Protein 5WOL (pdb70)

Secondary structure (DSSP, 8-state):
-EEEEEETTTSHHHHHHHHHHTT-TTEEEEEEE-TTS-HHHHHHHHT-SEEEE---TTTHHHHHHHHHHTT-EEEE--S---HHHHHHHHHHHHHHT--EEE-S---HHHHHHHHHHHHHTTT--EEEEEEEE-TT--SSS-HHHHHHHHHHHHHHH---S-EEETTEEEEEEE-TT--EEEEEEEEETTEEEEEEEEE-SGGGGHHHHHHHHHHGGG-SSEEESGGGG-

B-factor: mean 24.63, std 13.91, range [2.95, 82.74]

Radius of gyration: 18.79 Å; Cα contacts (8 Å, |Δi|>4): 470; chains: 1; bounding box: 46×34×61 Å

Structure (mmCIF, N/CA/C/O backbone):
data_5WOL
#
_entry.id   5WOL
#
_cell.length_a   73.605
_cell.length_b   78.795
_cell.length_c   84.074
_cell.angle_alpha   90.00
_cell.angle_beta   90.00
_cell.angle_gamma   90.00
#
_symmetry.space_group_name_H-M   'I 2 2 2'
#
loop_
_entity.id
_entity.type
_entity.pdbx_description
1 polymer '4-hydroxy-tetrahydrodipicolinate reductase'
2 non-polymer 'NADP NICOTINAMIDE-ADENINE-DINUCLEOTIDE PHOSPHATE'
3 non-polymer 'SULFATE ION'
4 non-polymer 'PYRIDINE-2-CARBOXYLIC ACID'
5 non-polymer 3,6,9,12,15,18,21,24,27,30,33,36,39-TRIDECAOXAHENTETRACONTANE-1,41-DIOL
6 water water
#
loop_
_atom_site.group_PDB
_atom_site.id
_atom_site.type_symbol
_atom_site.label_atom_id
_atom_site.label_alt_id
_atom_site.label_comp_id
_atom_site.label_asym_id
_atom_site.label_entity_id
_atom_site.label_seq_id
_atom_site.pdbx_PDB_ins_code
_atom_site.Cartn_x
_atom_site.Cartn_y
_atom_site.Cartn_z
_atom_site.occupancy
_atom_site.B_iso_or_equiv
_atom_site.auth_seq_id
_atom_site.auth_comp_id
_atom_site.auth_asym_id
_atom_site.auth_atom_id
_atom_site.pdbx_PDB_model_num
ATOM 1 N N . ALA A 1 2 ? 27.372 7.590 10.612 1.00 48.39 2 ALA A N 1
ATOM 2 C CA . ALA A 1 2 ? 26.372 6.934 9.773 1.00 46.14 2 ALA A CA 1
ATOM 3 C C . ALA A 1 2 ? 26.536 5.407 9.791 1.00 40.10 2 ALA A C 1
ATOM 4 O O . ALA A 1 2 ? 27.484 4.878 9.218 1.00 40.09 2 ALA A O 1
ATOM 6 N N . ILE A 1 3 ? 25.610 4.702 10.446 1.00 34.97 3 ILE A N 1
ATOM 7 C CA . ILE A 1 3 ? 25.696 3.247 10.615 1.00 33.25 3 ILE A CA 1
ATOM 8 C C . ILE A 1 3 ? 24.663 2.584 9.707 1.00 33.39 3 ILE A C 1
ATOM 9 O O . ILE A 1 3 ? 23.461 2.819 9.857 1.00 26.56 3 ILE A O 1
ATOM 14 N N . ASN A 1 4 ? 25.126 1.741 8.775 1.00 31.83 4 ASN A N 1
ATOM 15 C CA . ASN A 1 4 ? 24.236 1.044 7.845 1.00 26.35 4 ASN A CA 1
ATOM 16 C C . ASN A 1 4 ? 23.668 -0.200 8.516 1.00 29.33 4 ASN A C 1
ATOM 17 O O . ASN A 1 4 ? 24.429 -1.106 8.854 1.00 26.24 4 ASN A O 1
ATOM 22 N N . VAL A 1 5 ? 22.348 -0.270 8.651 1.00 25.14 5 VAL A N 1
ATOM 23 C CA . VAL A 1 5 ? 21.691 -1.314 9.435 1.00 24.28 5 VAL A CA 1
ATOM 24 C C . VAL A 1 5 ? 20.804 -2.151 8.527 1.00 24.18 5 VAL A C 1
ATOM 25 O O . VAL A 1 5 ? 20.103 -1.601 7.665 1.00 24.81 5 VAL A O 1
ATOM 29 N N . ILE A 1 6 ? 20.852 -3.484 8.696 1.00 23.49 6 ILE A N 1
ATOM 30 C CA . ILE A 1 6 ? 19.860 -4.386 8.121 1.00 23.34 6 ILE A CA 1
ATOM 31 C C . ILE A 1 6 ? 18.954 -4.868 9.243 1.00 22.79 6 ILE A C 1
ATOM 32 O O . ILE A 1 6 ? 19.443 -5.175 10.324 1.00 22.27 6 ILE A O 1
ATOM 37 N N . ILE A 1 7 ? 17.654 -4.962 8.986 1.00 22.98 7 ILE A N 1
ATOM 38 C CA . ILE A 1 7 ? 16.731 -5.631 9.902 1.00 22.52 7 ILE A CA 1
ATOM 39 C C . ILE A 1 7 ? 16.441 -6.998 9.306 1.00 22.29 7 ILE A C 1
ATOM 40 O O . ILE A 1 7 ? 15.817 -7.099 8.249 1.00 22.76 7 ILE A O 1
ATOM 45 N N . ASN A 1 8 ? 16.885 -8.048 9.982 1.00 21.64 8 ASN A N 1
ATOM 46 C CA . ASN A 1 8 ? 16.586 -9.411 9.579 1.00 21.42 8 ASN A CA 1
ATOM 47 C C . ASN A 1 8 ? 15.360 -9.879 10.344 1.00 25.92 8 ASN A C 1
ATOM 48 O O . ASN A 1 8 ? 15.336 -9.809 11.580 1.00 21.25 8 ASN A O 1
ATOM 53 N N . GLY A 1 9 ? 14.363 -10.380 9.614 1.00 23.03 9 GLY A N 1
ATOM 54 C CA . GLY A 1 9 ? 13.042 -10.606 10.183 1.00 22.48 9 GLY A CA 1
ATOM 55 C C . GLY A 1 9 ? 12.116 -9.424 10.003 1.00 23.26 9 GLY A C 1
ATOM 56 O O . GLY A 1 9 ? 11.212 -9.228 10.823 1.00 23.01 9 GLY A O 1
ATOM 57 N N . ILE A 1 10 ? 12.313 -8.641 8.936 1.00 23.40 10 ILE A N 1
ATOM 58 C CA . ILE A 1 10 ? 11.641 -7.357 8.725 1.00 26.77 10 ILE A CA 1
ATOM 59 C C . ILE A 1 10 ? 10.128 -7.458 8.745 1.00 24.09 10 ILE A C 1
ATOM 60 O O . ILE A 1 10 ? 9.449 -6.467 9.051 1.00 26.10 10 ILE A O 1
ATOM 65 N N . ASN A 1 11 ? 9.569 -8.630 8.435 1.00 26.95 11 ASN A N 1
ATOM 66 C CA . ASN A 1 11 ? 8.118 -8.750 8.391 1.00 33.61 11 ASN A CA 1
ATOM 67 C C . ASN A 1 11 ? 7.515 -9.181 9.717 1.00 33.46 11 ASN A C 1
ATOM 68 O O . ASN A 1 11 ? 6.284 -9.194 9.841 1.00 34.69 11 ASN A O 1
ATOM 73 N N . GLY A 1 12 ? 8.340 -9.552 10.703 1.00 30.70 12 GLY A N 1
ATOM 74 C CA . GLY A 1 12 ? 7.813 -9.996 11.974 1.00 29.54 12 GLY A CA 1
ATOM 75 C C . GLY A 1 12 ? 7.263 -8.841 12.798 1.00 28.14 12 GLY A C 1
ATOM 76 O O . GLY A 1 12 ? 7.411 -7.667 12.468 1.00 30.80 12 GLY A O 1
ATOM 77 N N . LYS A 1 13 ? 6.651 -9.202 13.926 1.00 29.66 13 LYS A N 1
ATOM 78 C CA . LYS A 1 13 ? 6.118 -8.195 14.836 1.00 29.94 13 LYS A CA 1
ATOM 79 C C . LYS A 1 13 ? 7.212 -7.233 15.286 1.00 29.12 13 LYS A C 1
ATOM 80 O O . LYS A 1 13 ? 7.048 -6.013 15.176 1.00 28.44 13 LYS A O 1
ATOM 86 N N . MET A 1 14 ? 8.365 -7.761 15.752 1.00 26.72 14 MET A N 1
ATOM 87 C CA . MET A 1 14 ? 9.440 -6.851 16.157 1.00 23.75 14 MET A CA 1
ATOM 88 C C . MET A 1 14 ? 10.106 -6.164 14.972 1.00 22.43 14 MET A C 1
ATOM 89 O O . MET A 1 14 ? 10.417 -4.970 15.054 1.00 24.26 14 MET A O 1
ATOM 94 N N . GLY A 1 15 ? 10.376 -6.884 13.881 1.00 22.43 15 GLY A N 1
ATOM 95 C CA . GLY A 1 15 ? 11.009 -6.247 12.733 1.00 22.73 15 GLY A CA 1
ATOM 96 C C . GLY A 1 15 ? 10.210 -5.068 12.216 1.00 23.52 15 GLY A C 1
ATOM 97 O O . GLY A 1 15 ? 10.776 -4.049 11.825 1.00 26.00 15 GLY A O 1
ATOM 98 N N . ARG A 1 16 ? 8.882 -5.178 12.244 1.00 23.95 16 ARG A N 1
ATOM 99 C CA . ARG A 1 16 ? 8.046 -4.072 11.778 1.00 25.44 16 ARG A CA 1
ATOM 100 C C . ARG A 1 16 ? 8.186 -2.858 12.686 1.00 24.84 16 ARG A C 1
ATOM 101 O O . ARG A 1 16 ? 8.252 -1.719 12.206 1.00 25.50 16 ARG A O 1
ATOM 109 N N . VAL A 1 17 ? 8.240 -3.079 14.004 1.00 24.31 17 VAL A N 1
ATOM 110 C CA . VAL A 1 17 ? 8.366 -1.953 14.924 1.00 24.39 17 VAL A CA 1
ATOM 111 C C . VAL A 1 17 ? 9.735 -1.302 14.794 1.00 24.22 17 VAL A C 1
ATOM 112 O O . VAL A 1 17 ? 9.861 -0.072 14.879 1.00 24.65 17 VAL A O 1
ATOM 116 N N . VAL A 1 18 ? 10.792 -2.112 14.595 1.00 23.65 18 VAL A N 1
ATOM 117 C CA . VAL A 1 18 ? 12.111 -1.524 14.421 1.00 23.59 18 VAL A CA 1
ATOM 118 C C . VAL A 1 18 ? 12.112 -0.672 13.168 1.00 24.32 18 VAL A C 1
ATOM 119 O O . VAL A 1 18 ? 12.667 0.421 13.150 1.00 24.68 18 VAL A O 1
ATOM 123 N N . LYS A 1 19 ? 11.494 -1.170 12.098 1.00 25.62 19 LYS A N 1
ATOM 124 C CA . LYS A 1 19 ? 11.434 -0.400 10.852 1.00 31.10 19 LYS A CA 1
ATOM 125 C C . LYS A 1 19 ? 1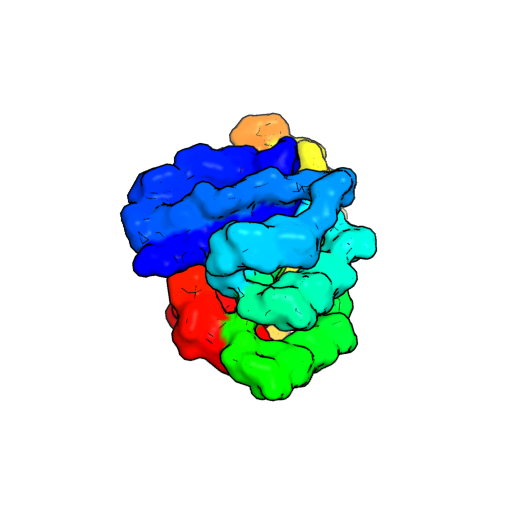0.783 0.956 11.079 1.00 29.03 19 LYS A C 1
ATOM 126 O O . LYS A 1 19 ? 11.300 1.984 10.630 1.00 33.11 19 LYS A O 1
ATOM 132 N N . GLU A 1 20 ? 9.688 0.979 11.833 1.00 30.81 20 GLU A N 1
ATOM 133 C CA . GLU A 1 20 ? 8.993 2.241 12.103 1.00 32.01 20 GLU A CA 1
ATOM 134 C C . GLU A 1 20 ? 9.879 3.232 12.850 1.00 34.30 20 GLU A C 1
ATOM 135 O O . GLU A 1 20 ? 9.950 4.413 12.492 1.00 38.31 20 GLU A O 1
ATOM 141 N N . ASN A 1 21 ? 10.560 2.773 13.889 1.00 28.55 21 ASN A N 1
ATOM 142 C CA . ASN A 1 21 ? 11.304 3.659 14.776 1.00 28.94 21 ASN A CA 1
ATOM 143 C C . ASN A 1 21 ? 12.675 4.062 14.248 1.00 30.69 21 ASN A C 1
ATOM 144 O O . ASN A 1 21 ? 13.221 5.076 14.694 1.00 32.79 21 ASN A O 1
ATOM 149 N N . ILE A 1 22 ? 13.284 3.289 13.355 1.00 25.91 22 ILE A N 1
ATOM 150 C CA . ILE A 1 22 ? 14.674 3.585 13.051 1.00 25.96 22 ILE A CA 1
ATOM 151 C C . ILE A 1 22 ? 14.787 4.876 12.246 1.00 32.63 22 ILE A C 1
ATOM 152 O O . ILE A 1 22 ? 15.802 5.580 12.321 1.00 29.15 22 ILE A O 1
ATOM 157 N N . THR A 1 23 ? 13.740 5.221 11.497 1.00 34.95 23 THR A N 1
ATOM 158 C CA . THR A 1 23 ? 13.785 6.397 10.635 1.00 40.11 23 THR A CA 1
ATOM 159 C C . THR A 1 23 ? 14.199 7.656 11.402 1.00 43.02 23 THR A C 1
ATOM 160 O O . THR A 1 23 ? 14.946 8.491 10.877 1.00 44.65 23 THR A O 1
ATOM 164 N N . ALA A 1 24 ? 13.756 7.787 12.656 1.00 43.82 24 ALA A N 1
ATOM 165 C CA . ALA A 1 24 ? 14.035 8.940 13.511 1.00 40.67 24 ALA A CA 1
ATOM 166 C C . ALA A 1 24 ? 15.417 8.899 14.151 1.00 38.80 24 ALA A C 1
ATOM 167 O O . ALA A 1 24 ? 15.783 9.837 14.867 1.00 39.17 24 ALA A O 1
ATOM 169 N N . GLN A 1 25 ? 16.182 7.839 13.938 1.00 32.56 25 GLN A N 1
ATOM 170 C CA . GLN A 1 25 ? 17.550 7.758 14.440 1.00 38.98 25 GLN A CA 1
ATOM 171 C C . GLN A 1 25 ? 18.464 8.297 13.349 1.00 45.55 25 GLN A C 1
ATOM 172 O O . GLN A 1 25 ? 18.745 7.605 12.365 1.00 47.57 25 GLN A O 1
ATOM 178 N N . SER A 1 26 ? 18.940 9.538 13.523 1.00 41.07 26 SER A N 1
ATOM 179 C CA . SER A 1 26 ? 19.711 10.184 12.459 1.00 43.03 26 SER A CA 1
ATOM 180 C C . SER A 1 26 ? 21.078 9.535 12.231 1.00 40.67 26 SER A C 1
ATOM 181 O O . SER A 1 26 ? 21.607 9.592 11.114 1.00 44.71 26 SER A O 1
ATOM 184 N N . ASP A 1 27 ? 21.685 8.950 13.260 1.00 40.91 27 ASP A N 1
ATOM 185 C CA . ASP A 1 27 ? 22.984 8.311 13.073 1.00 43.63 27 ASP A CA 1
ATOM 186 C C . ASP A 1 27 ? 22.879 6.880 12.576 1.00 41.25 27 ASP A C 1
ATOM 187 O O . ASP A 1 27 ? 23.896 6.183 12.581 1.00 43.14 27 ASP A O 1
ATOM 192 N N . LEU A 1 28 ? 21.698 6.428 12.150 1.00 36.59 28 LEU A N 1
ATOM 193 C CA . LEU A 1 28 ? 21.506 5.073 11.633 1.00 35.07 28 LEU A CA 1
ATOM 194 C C . LEU A 1 28 ? 20.778 5.141 10.301 1.00 38.07 28 LEU A C 1
ATOM 195 O O . LEU A 1 28 ? 19.914 6.003 10.108 1.00 44.90 28 LEU A O 1
ATOM 200 N N . GLU A 1 29 ? 21.111 4.238 9.378 1.00 27.91 29 GLU A N 1
ATOM 201 C CA . GLU A 1 29 ? 20.418 4.205 8.099 1.00 27.91 29 GLU A CA 1
ATOM 202 C C . GLU A 1 29 ? 19.949 2.792 7.814 1.00 30.54 29 GLU A C 1
ATOM 203 O O . GLU A 1 29 ? 20.767 1.873 7.739 1.00 31.25 29 GLU A O 1
ATOM 209 N N . LEU A 1 30 ? 18.644 2.621 7.632 1.00 29.51 30 LEU A N 1
ATOM 210 C CA . LEU A 1 30 ? 18.138 1.311 7.244 1.00 30.03 30 LEU A CA 1
ATOM 211 C C . LEU A 1 30 ? 18.474 1.060 5.776 1.00 31.17 30 LEU A C 1
ATOM 212 O O . LEU A 1 30 ? 17.889 1.676 4.878 1.00 31.56 30 LEU A O 1
ATOM 217 N N . VAL A 1 31 ? 19.415 0.159 5.508 1.00 28.99 31 VAL A N 1
ATOM 218 C CA . VAL A 1 31 ? 19.805 -0.077 4.121 1.00 27.27 31 VAL A CA 1
ATOM 219 C C . VAL A 1 31 ? 19.108 -1.289 3.504 1.00 27.58 31 VAL A C 1
ATOM 220 O O . VAL A 1 31 ? 19.137 -1.440 2.271 1.00 30.74 31 VAL A O 1
ATOM 224 N N . SER A 1 32 ? 18.493 -2.157 4.314 1.00 26.18 32 SER A N 1
ATOM 225 C CA . SER A 1 32 ? 17.668 -3.227 3.771 1.00 26.04 32 SER A CA 1
ATOM 226 C C . SER A 1 32 ? 16.929 -3.902 4.912 1.00 26.73 32 SER A C 1
ATOM 227 O O . SER A 1 32 ? 17.357 -3.839 6.065 1.00 24.69 32 SER A O 1
ATOM 230 N N . GLY A 1 33 ? 15.812 -4.543 4.574 1.00 25.37 33 GLY A N 1
ATOM 231 C CA . GLY A 1 33 ? 15.056 -5.362 5.498 1.00 26.85 33 GLY A CA 1
ATOM 232 C C . GLY A 1 33 ? 14.910 -6.742 4.887 1.00 28.72 33 GLY A C 1
ATOM 233 O O . GLY A 1 33 ? 14.442 -6.863 3.748 1.00 29.98 33 GLY A O 1
ATOM 234 N N . THR A 1 34 ? 15.328 -7.791 5.587 1.00 23.75 34 THR A N 1
ATOM 235 C CA . THR A 1 34 ? 15.391 -9.111 4.975 1.00 23.58 34 THR A CA 1
ATOM 236 C C . THR A 1 34 ? 14.465 -10.069 5.707 1.00 27.68 34 THR A C 1
ATOM 237 O O . THR A 1 34 ? 14.208 -9.930 6.912 1.00 26.38 34 THR A O 1
ATOM 241 N N . GLY A 1 35 ? 13.973 -11.045 4.963 1.00 25.45 35 GLY A N 1
ATOM 242 C CA . GLY A 1 35 ? 13.066 -12.022 5.509 1.00 23.23 35 GLY A CA 1
ATOM 243 C C . GLY A 1 35 ? 13.571 -13.421 5.257 1.00 26.37 35 GLY A C 1
ATOM 244 O O . GLY A 1 35 ? 14.708 -13.619 4.809 1.00 29.12 35 GLY A O 1
ATOM 245 N N . ARG A 1 36 ? 12.695 -14.396 5.498 1.00 28.63 36 ARG A N 1
ATOM 246 C CA . ARG A 1 36 ? 13.111 -15.795 5.533 1.00 34.01 36 ARG A CA 1
ATOM 247 C C . ARG A 1 36 ? 13.770 -16.237 4.231 1.00 37.84 36 ARG A C 1
ATOM 248 O O . ARG A 1 36 ? 14.794 -16.939 4.254 1.00 37.78 36 ARG A O 1
ATOM 256 N N . GLN A 1 37 ? 13.220 -15.828 3.084 1.00 37.47 37 GLN A N 1
ATOM 257 C CA . GLN A 1 37 ? 13.696 -16.331 1.799 1.00 39.84 37 GLN A CA 1
ATOM 258 C C . GLN A 1 37 ? 14.670 -15.387 1.105 1.00 36.41 37 GLN A C 1
ATOM 259 O O . GLN A 1 37 ? 14.999 -15.605 -0.069 1.00 36.30 37 GLN A O 1
ATOM 265 N N . ASP A 1 38 ? 15.145 -14.353 1.791 1.00 26.91 38 ASP A N 1
ATOM 266 C CA . ASP A 1 38 ? 16.199 -13.515 1.237 1.00 23.99 38 ASP A CA 1
ATOM 267 C C . ASP A 1 38 ? 17.554 -14.110 1.582 1.00 26.28 38 ASP A C 1
ATOM 268 O O . ASP A 1 38 ? 17.697 -14.866 2.550 1.00 22.65 38 ASP A O 1
ATOM 273 N N . ASP A 1 39 ? 18.543 -13.765 0.757 1.00 26.09 39 ASP A N 1
ATOM 274 C CA . ASP A 1 39 ? 19.927 -14.186 0.957 1.00 25.85 39 ASP A CA 1
ATOM 275 C C . ASP A 1 39 ? 20.626 -13.132 1.820 1.00 22.89 39 ASP A C 1
ATOM 276 O O . ASP A 1 39 ? 21.007 -12.061 1.345 1.00 23.40 39 ASP A O 1
ATOM 281 N N . LEU A 1 40 ? 20.796 -13.449 3.106 1.00 22.19 40 LEU A N 1
ATOM 282 C CA . LEU A 1 40 ? 21.293 -12.457 4.062 1.00 21.99 40 LEU A CA 1
ATOM 283 C C . LEU A 1 40 ? 22.744 -12.061 3.753 1.00 22.14 40 LEU A C 1
ATOM 284 O O . LEU A 1 40 ? 23.096 -10.870 3.741 1.00 22.51 40 LEU A O 1
ATOM 289 N N . ALA A 1 41 ? 23.607 -13.048 3.476 1.00 21.94 41 ALA A N 1
ATOM 290 C CA . ALA A 1 41 ? 24.988 -12.714 3.171 1.00 22.16 41 ALA A CA 1
ATOM 291 C C . ALA A 1 41 ? 25.066 -11.820 1.942 1.00 22.99 41 ALA A C 1
ATOM 292 O O . ALA A 1 41 ? 25.863 -10.883 1.910 1.00 23.36 41 ALA A O 1
ATOM 294 N N . LYS A 1 42 ? 24.268 -12.111 0.931 1.00 23.37 42 LYS A N 1
ATOM 295 C CA . LYS A 1 42 ? 24.315 -11.313 -0.280 1.00 24.27 42 LYS A CA 1
ATOM 296 C C . LYS A 1 42 ? 23.925 -9.884 0.027 1.00 24.64 42 LYS A C 1
ATOM 297 O O . LYS A 1 42 ? 24.563 -8.943 -0.431 1.00 25.27 42 LYS A O 1
ATOM 303 N N . THR A 1 43 ? 22.884 -9.730 0.832 1.00 24.31 43 THR A N 1
ATOM 304 C CA . THR A 1 43 ? 22.415 -8.391 1.149 1.00 24.69 43 THR A CA 1
ATOM 305 C C . THR A 1 43 ? 23.458 -7.615 1.951 1.00 24.57 43 THR A C 1
ATOM 306 O O . THR A 1 43 ? 23.639 -6.404 1.744 1.00 25.21 43 THR A O 1
ATOM 310 N N . ILE A 1 44 ? 24.127 -8.278 2.904 1.00 23.84 44 ILE A N 1
ATOM 311 C CA . ILE A 1 44 ? 25.178 -7.606 3.667 1.00 27.18 44 ILE A CA 1
ATOM 312 C C . ILE A 1 44 ? 26.239 -7.040 2.731 1.00 26.08 44 ILE A C 1
ATOM 313 O O . ILE A 1 44 ? 26.693 -5.895 2.889 1.00 25.07 44 ILE A O 1
A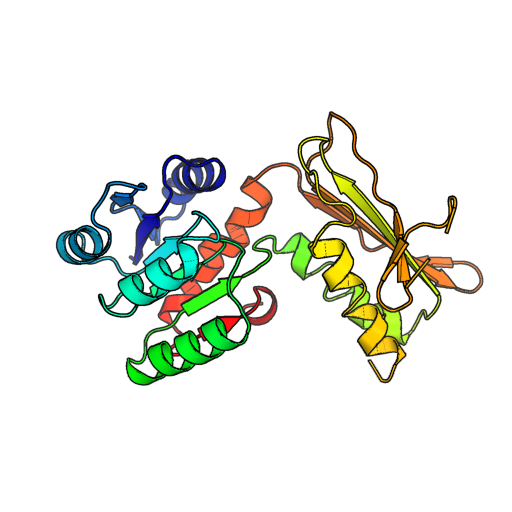TOM 318 N N . GLN A 1 45 ? 26.618 -7.823 1.713 1.00 24.81 45 GLN A N 1
ATOM 319 C CA . GLN A 1 45 ? 27.651 -7.389 0.779 1.00 27.00 45 GLN A CA 1
ATOM 320 C C . GLN A 1 45 ? 27.157 -6.267 -0.138 1.00 29.15 45 GLN A C 1
ATOM 321 O O . GLN A 1 45 ? 27.856 -5.270 -0.336 1.00 28.23 45 GLN A O 1
ATOM 327 N N . THR A 1 46 ? 25.963 -6.417 -0.718 1.00 26.62 46 THR A N 1
ATOM 328 C CA . THR A 1 46 ? 25.424 -5.386 -1.607 1.00 27.72 46 THR A CA 1
ATOM 329 C C . THR A 1 46 ? 25.305 -4.041 -0.895 1.00 31.38 46 THR A C 1
ATOM 330 O O . THR A 1 46 ? 25.605 -2.990 -1.480 1.00 30.62 46 THR A O 1
ATOM 334 N N . THR A 1 47 ? 24.869 -4.056 0.368 1.00 27.48 47 THR A N 1
ATOM 335 C CA . THR A 1 47 ? 24.519 -2.837 1.092 1.00 27.37 47 THR A CA 1
ATOM 336 C C . THR A 1 47 ? 25.648 -2.309 1.953 1.00 27.60 47 THR A C 1
ATOM 337 O O . THR A 1 47 ? 25.480 -1.247 2.569 1.00 29.97 47 THR A O 1
ATOM 341 N N . HIS A 1 48 ? 26.785 -3.007 2.011 1.00 27.00 48 HIS A N 1
ATOM 342 C CA . HIS A 1 48 ? 27.881 -2.641 2.908 1.00 33.03 48 HIS A CA 1
ATOM 343 C C . HIS A 1 48 ? 27.371 -2.445 4.335 1.00 33.30 48 HIS A C 1
ATOM 344 O O . HIS A 1 48 ? 27.685 -1.465 5.010 1.00 33.31 48 HIS A O 1
ATOM 351 N N . ALA A 1 49 ? 26.575 -3.409 4.793 1.00 30.56 49 ALA A N 1
ATOM 352 C CA . ALA A 1 49 ? 25.953 -3.304 6.110 1.00 30.11 49 ALA A CA 1
ATOM 353 C C . ALA A 1 49 ? 27.004 -3.278 7.209 1.00 24.62 49 ALA A C 1
ATOM 354 O O . ALA A 1 49 ? 27.971 -4.040 7.197 1.00 26.81 49 ALA A O 1
ATOM 356 N N . ASP A 1 50 ? 26.787 -2.420 8.182 1.00 24.68 50 ASP A N 1
ATOM 357 C CA . ASP A 1 50 ? 27.624 -2.417 9.361 1.00 24.46 50 ASP A CA 1
ATOM 358 C C . ASP A 1 50 ? 27.044 -3.289 10.470 1.00 23.58 50 ASP A C 1
ATOM 359 O O . ASP A 1 50 ? 27.787 -3.935 11.203 1.00 24.95 50 ASP A O 1
ATOM 364 N N . VAL A 1 51 ? 25.728 -3.274 10.624 1.00 23.32 51 VAL A N 1
ATOM 365 C CA . VAL A 1 51 ? 25.024 -3.938 11.724 1.00 22.62 51 VAL A CA 1
ATOM 366 C C . VAL A 1 51 ? 23.829 -4.682 11.152 1.00 22.30 51 VAL A C 1
ATOM 367 O O . VAL A 1 51 ? 23.159 -4.183 10.243 1.00 22.73 51 VAL A O 1
ATOM 371 N N . VAL A 1 52 ? 23.537 -5.870 11.701 1.00 21.65 52 VAL A N 1
ATOM 372 C CA . VAL A 1 52 ? 22.341 -6.617 11.342 1.00 21.39 52 VAL A CA 1
ATOM 373 C C . VAL A 1 52 ? 21.578 -6.889 12.629 1.00 20.96 52 VAL A C 1
ATOM 374 O O . VAL A 1 52 ? 22.076 -7.600 13.508 1.00 20.54 52 VAL A O 1
ATOM 378 N N . ILE A 1 53 ? 20.383 -6.317 12.743 1.00 21.14 53 ILE A N 1
ATOM 379 C CA . ILE A 1 53 ? 19.478 -6.642 13.844 1.00 20.81 53 ILE A CA 1
ATOM 380 C C . ILE A 1 53 ? 18.707 -7.908 13.498 1.00 23.26 53 ILE A C 1
ATOM 381 O O . ILE A 1 53 ? 18.126 -8.005 12.412 1.00 23.05 53 ILE A O 1
ATOM 386 N N . ASP A 1 54 ? 18.653 -8.870 14.425 1.00 20.06 54 ASP A N 1
ATOM 387 C CA . ASP A 1 54 ? 17.998 -10.139 14.141 1.00 19.85 54 ASP A CA 1
ATOM 388 C C . ASP A 1 54 ? 16.839 -10.356 15.089 1.00 19.77 54 ASP A C 1
ATOM 389 O O . ASP A 1 54 ? 17.050 -10.464 16.300 1.00 19.54 54 ASP A O 1
ATOM 394 N N . PHE A 1 55 ? 15.614 -10.404 14.547 1.00 20.06 55 PHE A N 1
ATOM 395 C CA . PHE A 1 55 ? 14.423 -10.818 15.298 1.00 20.08 55 PHE A CA 1
ATOM 396 C C . PHE A 1 55 ? 13.716 -11.890 14.463 1.00 21.47 55 PHE A C 1
ATOM 397 O O . PHE A 1 55 ? 12.747 -11.579 13.760 1.00 25.07 55 PHE A O 1
ATOM 405 N N . THR A 1 56 ? 14.179 -13.151 14.574 1.00 19.86 56 THR A N 1
ATOM 406 C CA . THR A 1 56 ? 13.779 -14.211 13.676 1.00 19.99 56 THR A CA 1
ATOM 407 C C . THR A 1 56 ? 13.227 -15.367 14.524 1.00 20.61 56 THR A C 1
ATOM 408 O O . THR A 1 56 ? 12.200 -15.201 15.175 1.00 22.08 56 THR A O 1
ATOM 412 N N . THR A 1 57 ? 13.861 -16.527 14.492 1.00 21.33 57 THR A N 1
ATOM 413 C CA . THR A 1 57 ? 13.321 -17.738 15.108 1.00 21.23 57 THR A CA 1
ATOM 414 C C . THR A 1 57 ? 14.440 -18.446 15.846 1.00 20.34 57 THR A C 1
ATOM 415 O O . THR A 1 57 ? 15.604 -18.342 15.443 1.00 18.95 57 THR A O 1
ATOM 419 N N . PRO A 1 58 ? 14.123 -19.195 16.911 1.00 23.71 58 PRO A N 1
ATOM 420 C CA . PRO A 1 58 ? 15.177 -19.957 17.599 1.00 26.88 58 PRO A CA 1
ATOM 421 C C . PRO A 1 58 ? 15.839 -20.983 16.711 1.00 25.56 58 PRO A C 1
ATOM 422 O O . PRO A 1 58 ? 17.022 -21.283 16.918 1.00 29.00 58 PRO A O 1
ATOM 426 N N . GLN A 1 59 ? 15.142 -21.496 15.693 1.00 25.77 59 GLN A N 1
ATOM 427 C CA . GLN A 1 59 ? 15.753 -22.472 14.790 1.00 25.87 59 GLN A CA 1
ATOM 428 C C . GLN A 1 59 ? 16.828 -21.851 13.904 1.00 21.91 59 GLN A C 1
ATOM 429 O O . GLN A 1 59 ? 17.715 -22.563 13.422 1.00 20.10 59 GLN A O 1
ATOM 435 N N . SER A 1 60 ? 16.737 -20.551 13.622 1.00 20.57 60 SER A N 1
ATOM 436 C CA . SER A 1 60 ? 17.650 -19.917 12.681 1.00 19.79 60 SER A CA 1
ATOM 437 C C . SER A 1 60 ? 18.697 -19.034 13.345 1.00 18.59 60 SER A C 1
ATOM 438 O O . SER A 1 60 ? 19.677 -18.666 12.676 1.00 18.57 60 SER A O 1
ATOM 441 N N . VAL A 1 61 ? 18.493 -18.640 14.610 1.00 18.48 61 VAL A N 1
ATOM 442 C CA . VAL A 1 61 ? 19.293 -17.536 15.155 1.00 18.38 61 VAL A CA 1
ATOM 443 C C . VAL A 1 61 ? 20.786 -17.855 15.126 1.00 18.23 61 VAL A C 1
ATOM 444 O O . VAL A 1 61 ? 21.597 -16.996 14.777 1.00 18.30 61 VAL A O 1
ATOM 448 N N . PHE A 1 62 ? 21.192 -19.063 15.526 1.00 18.10 62 PHE A N 1
ATOM 449 C CA . PHE A 1 62 ? 22.636 -19.320 15.551 1.00 18.03 62 PHE A CA 1
ATOM 450 C C . PHE A 1 62 ? 23.250 -19.227 14.162 1.00 18.13 62 PHE A C 1
ATOM 451 O O . PHE A 1 62 ? 24.298 -18.600 13.972 1.00 18.65 62 PHE A O 1
ATOM 459 N N . HIS A 1 63 ? 22.637 -19.872 13.172 1.00 18.20 63 HIS A N 1
ATOM 460 C CA . HIS A 1 63 ? 23.219 -19.804 11.837 1.00 21.32 63 HIS A CA 1
ATOM 461 C C . HIS A 1 63 ? 23.163 -18.387 11.292 1.00 18.58 63 HIS A C 1
ATOM 462 O O . HIS A 1 63 ? 24.083 -17.959 10.576 1.00 18.75 63 HIS A O 1
ATOM 469 N N . ASN A 1 64 ? 22.102 -17.646 11.621 1.00 18.64 64 ASN A N 1
ATOM 470 C CA . ASN A 1 64 ? 22.062 -16.252 11.205 1.00 18.90 64 ASN A CA 1
ATOM 471 C C . ASN A 1 64 ? 23.249 -15.488 11.779 1.00 20.53 64 ASN A C 1
ATOM 472 O O . ASN A 1 64 ? 23.901 -14.713 11.077 1.00 19.18 64 ASN A O 1
ATOM 477 N N . ALA A 1 65 ? 23.504 -15.656 13.082 1.00 18.66 65 ALA A N 1
ATOM 478 C CA . ALA A 1 65 ? 24.620 -14.958 13.725 1.00 21.79 65 ALA A CA 1
ATOM 479 C C . ALA A 1 65 ? 25.938 -15.288 13.039 1.00 18.99 65 ALA A C 1
ATOM 480 O O . ALA A 1 65 ? 26.770 -14.406 12.800 1.00 19.18 65 ALA A O 1
ATOM 482 N N . GLU A 1 66 ? 26.147 -16.568 12.727 1.00 18.72 66 GLU A N 1
ATOM 483 C CA . GLU A 1 66 ? 27.382 -16.975 12.057 1.00 18.87 66 GLU A CA 1
ATOM 484 C C . GLU A 1 66 ? 27.503 -16.331 10.691 1.00 19.59 66 GLU A C 1
ATOM 485 O O . GLU A 1 66 ? 28.581 -15.860 10.311 1.00 20.30 66 GLU A O 1
ATOM 491 N N . ILE A 1 67 ? 26.416 -16.341 9.916 1.00 19.24 67 ILE A N 1
ATOM 492 C CA . ILE A 1 67 ? 26.431 -15.707 8.593 1.00 19.66 67 ILE A CA 1
ATOM 493 C C . ILE A 1 67 ? 26.773 -14.220 8.718 1.00 20.38 67 ILE A C 1
ATOM 494 O O . ILE A 1 67 ? 27.536 -13.666 7.920 1.00 20.43 67 ILE A O 1
ATOM 499 N N . ILE A 1 68 ? 26.218 -13.553 9.722 1.00 19.87 68 ILE A N 1
ATOM 500 C CA . ILE A 1 68 ? 26.433 -12.116 9.853 1.00 20.25 68 ILE A CA 1
ATOM 501 C C . ILE A 1 68 ? 27.896 -11.829 10.147 1.00 20.47 68 ILE A C 1
ATOM 502 O O . ILE A 1 68 ? 28.515 -10.984 9.499 1.00 20.98 68 ILE A O 1
ATOM 507 N N . ILE A 1 69 ? 28.469 -12.557 11.098 1.00 20.17 69 ILE A N 1
ATOM 508 C CA . ILE A 1 69 ? 29.873 -12.369 11.466 1.00 20.45 69 ILE A CA 1
ATOM 509 C C . ILE A 1 69 ? 30.790 -12.762 10.313 1.00 20.76 69 ILE A C 1
ATOM 510 O O . ILE A 1 69 ? 31.724 -12.033 9.968 1.00 23.31 69 ILE A O 1
ATOM 515 N N . GLN A 1 70 ? 30.553 -13.929 9.715 1.00 20.48 70 GLN A N 1
ATOM 516 C CA A GLN A 1 70 ? 31.400 -14.395 8.609 0.50 21.51 70 GLN A CA 1
ATOM 517 C CA B GLN A 1 70 ? 31.428 -14.363 8.632 0.50 21.47 70 GLN A CA 1
ATOM 518 C C . GLN A 1 70 ? 31.346 -13.438 7.421 1.00 26.57 70 GLN A C 1
ATOM 519 O O . GLN A 1 70 ? 32.299 -13.381 6.620 1.00 30.11 70 GLN A O 1
ATOM 530 N N . SER A 1 71 ? 30.264 -12.675 7.283 1.00 21.36 71 SER A N 1
AT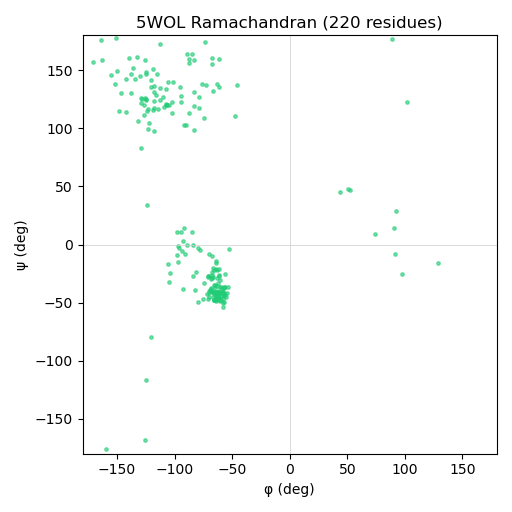OM 531 C CA . SER A 1 71 ? 30.134 -11.698 6.212 1.00 21.96 71 SER A CA 1
ATOM 532 C C . SER A 1 71 ? 30.685 -10.326 6.586 1.00 22.46 71 SER A C 1
ATOM 533 O O . SER A 1 71 ? 30.600 -9.400 5.769 1.00 27.59 71 SER A O 1
ATOM 536 N N . GLY A 1 72 ? 31.193 -10.162 7.805 1.00 22.30 72 GLY A N 1
ATOM 537 C CA . GLY A 1 72 ? 31.833 -8.931 8.208 1.00 23.97 72 GLY A CA 1
ATOM 538 C C . GLY A 1 72 ? 30.936 -7.887 8.833 1.00 26.28 72 GLY A C 1
ATOM 539 O O . GLY A 1 72 ? 31.358 -6.737 8.966 1.00 23.44 72 GLY A O 1
ATOM 540 N N . ALA A 1 73 ? 29.718 -8.233 9.237 1.00 23.14 73 ALA A N 1
ATOM 541 C CA . ALA A 1 73 ? 28.883 -7.254 9.916 1.00 22.75 73 ALA A CA 1
ATOM 542 C C . ALA A 1 73 ? 28.692 -7.682 11.361 1.00 21.79 73 ALA A C 1
ATOM 543 O O . ALA A 1 73 ? 29.110 -8.764 11.777 1.00 21.39 73 ALA A O 1
ATOM 545 N N . ARG A 1 74 ? 28.069 -6.805 12.147 1.00 21.84 74 ARG A N 1
ATOM 546 C CA . ARG A 1 74 ? 27.960 -7.019 13.574 1.00 21.48 74 ARG A CA 1
ATOM 547 C C . ARG A 1 74 ? 26.532 -7.394 13.965 1.00 21.00 74 ARG A C 1
ATOM 548 O O . ARG A 1 74 ? 25.583 -6.610 13.745 1.00 21.17 74 ARG A O 1
ATOM 556 N N . PRO A 1 75 ? 26.342 -8.565 14.570 1.00 20.47 75 PRO A N 1
ATOM 557 C CA . PRO A 1 75 ? 24.992 -8.959 14.978 1.00 23.30 75 PRO A CA 1
ATOM 558 C C . PRO A 1 75 ? 24.547 -8.225 16.228 1.00 23.01 75 PRO A C 1
ATOM 559 O O . PRO A 1 75 ? 25.311 -8.055 17.181 1.00 20.21 75 PRO A O 1
ATOM 563 N N . VAL A 1 76 ? 23.285 -7.804 16.198 1.00 20.13 76 VAL A N 1
ATOM 564 C CA . VAL A 1 76 ? 22.557 -7.294 17.362 1.00 20.12 76 VAL A CA 1
ATOM 565 C C . VAL A 1 76 ? 21.343 -8.200 17.450 1.00 19.78 76 VAL A C 1
ATOM 566 O O . VAL A 1 76 ? 20.378 -8.033 16.690 1.00 19.89 76 VAL A O 1
ATOM 570 N N . ILE A 1 77 ? 21.403 -9.189 18.339 1.00 19.44 77 ILE A N 1
ATOM 571 C CA . ILE A 1 77 ? 20.506 -10.328 18.298 1.00 19.16 77 ILE A CA 1
ATOM 572 C C . ILE A 1 77 ? 19.523 -10.245 19.448 1.00 19.60 77 ILE A C 1
ATOM 573 O O . ILE A 1 77 ? 19.937 -10.286 20.606 1.00 19.11 77 ILE A O 1
ATOM 578 N N . GLY A 1 78 ? 18.232 -10.151 19.127 1.00 19.24 78 GLY A N 1
ATOM 579 C CA . GLY A 1 78 ? 17.201 -10.172 20.145 1.00 19.28 78 GLY A CA 1
ATOM 580 C C . GLY A 1 78 ? 16.510 -11.521 20.179 1.00 20.60 78 GLY A C 1
ATOM 581 O O . GLY A 1 78 ? 15.893 -11.880 21.176 1.00 27.44 78 GLY A O 1
ATOM 582 N N . THR A 1 79 ? 16.543 -12.233 19.066 1.00 19.03 79 THR A N 1
ATOM 583 C CA . THR A 1 79 ? 15.965 -13.562 18.983 1.00 23.48 79 THR A CA 1
ATOM 584 C C . THR A 1 79 ? 16.360 -14.413 20.186 1.00 31.00 79 THR A C 1
ATOM 585 O O . THR A 1 79 ? 17.516 -14.412 20.616 1.00 30.30 79 THR A O 1
ATOM 589 N N . THR A 1 80 ? 15.394 -15.153 20.719 1.00 31.92 80 THR A N 1
ATOM 590 C CA . THR A 1 80 ? 15.698 -16.124 21.757 1.00 33.73 80 THR A CA 1
ATOM 591 C C . THR A 1 80 ? 16.178 -17.432 21.130 1.00 33.12 80 THR A C 1
ATOM 592 O O . THR A 1 80 ? 15.934 -17.711 19.952 1.00 38.01 80 THR A O 1
ATOM 596 N N . GLY A 1 81 ? 16.891 -18.229 21.923 1.00 24.30 81 GLY A N 1
ATOM 597 C CA . GLY A 1 81 ? 17.221 -19.563 21.454 1.00 26.78 81 GLY A CA 1
ATOM 598 C C . GLY A 1 81 ? 18.672 -20.004 21.506 1.00 28.11 81 GLY A C 1
ATOM 599 O O . GLY A 1 81 ? 18.948 -21.203 21.407 1.00 29.49 81 GLY A O 1
ATOM 600 N N . LEU A 1 82 ? 19.613 -19.077 21.672 1.00 28.90 82 LEU A N 1
ATOM 601 C CA . LEU A 1 82 ? 21.021 -19.466 21.657 1.00 27.94 82 LEU A CA 1
ATOM 602 C C . LEU A 1 82 ? 21.375 -20.202 22.937 1.00 28.60 82 LEU A C 1
ATOM 603 O O . LEU A 1 82 ? 20.959 -19.791 24.031 1.00 31.81 82 LEU A O 1
ATOM 608 N N . THR A 1 83 ? 22.148 -21.285 22.800 1.00 29.34 83 THR A N 1
ATOM 609 C CA . THR A 1 83 ? 22.686 -22.019 23.937 1.0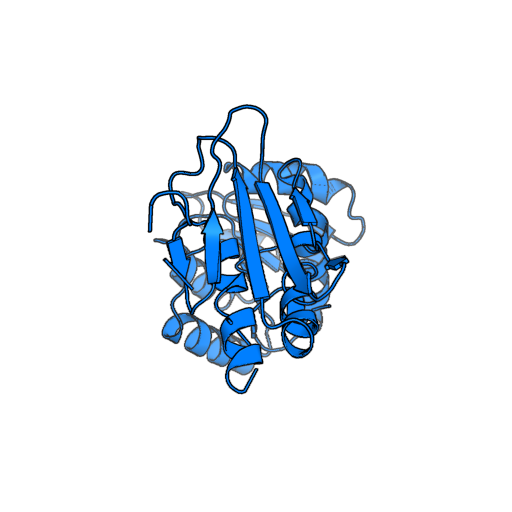0 30.31 83 THR A CA 1
ATOM 610 C C . THR A 1 83 ? 23.987 -21.397 24.433 1.00 32.30 83 THR A C 1
ATOM 611 O O . THR A 1 83 ? 24.658 -20.636 23.730 1.00 29.84 83 THR A O 1
ATOM 615 N N . LEU A 1 84 ? 24.366 -21.781 25.655 1.00 36.37 84 LEU A N 1
ATOM 616 C CA . LEU A 1 84 ? 25.608 -21.296 26.254 1.00 39.14 84 LEU A CA 1
ATOM 617 C C . LEU A 1 84 ? 26.797 -21.583 25.353 1.00 38.12 84 LEU A C 1
ATOM 618 O O . LEU A 1 84 ? 27.683 -20.735 25.164 1.00 37.92 84 LEU A O 1
ATOM 623 N N . GLU A 1 85 ? 26.853 -22.801 24.830 1.00 34.57 85 GLU A N 1
ATOM 624 C CA . GLU A 1 85 ? 27.967 -23.209 23.995 1.00 38.32 85 GLU A CA 1
ATOM 625 C C . GLU A 1 85 ? 28.004 -22.410 22.702 1.00 32.20 85 GLU A C 1
ATOM 626 O O . GLU A 1 85 ? 29.091 -22.106 22.192 1.00 30.51 85 GLU A O 1
ATOM 632 N N . GLN A 1 86 ? 26.837 -22.066 22.164 1.00 30.68 86 GLN A N 1
ATOM 633 C CA . GLN A 1 86 ? 26.812 -21.285 20.935 1.00 30.85 86 GLN A CA 1
ATOM 634 C C . GLN A 1 86 ? 27.288 -19.855 21.195 1.00 22.65 86 GLN A C 1
ATOM 635 O O . GLN A 1 86 ? 28.059 -19.298 20.408 1.00 22.92 86 GLN A O 1
ATOM 641 N N . ILE A 1 87 ? 26.890 -19.274 22.331 1.00 21.96 87 ILE A N 1
ATOM 642 C CA . ILE A 1 87 ? 27.322 -17.919 22.669 1.00 21.48 87 ILE A CA 1
ATOM 643 C C . ILE A 1 87 ? 28.833 -17.871 22.863 1.00 22.06 87 ILE A C 1
ATOM 644 O O . ILE A 1 87 ? 29.500 -16.931 22.425 1.00 23.90 87 ILE A O 1
ATOM 649 N N . ALA A 1 88 ? 29.396 -18.889 23.510 1.00 25.36 88 ALA A N 1
ATOM 650 C CA . ALA A 1 88 ? 30.842 -18.928 23.712 1.00 31.31 88 ALA A CA 1
ATOM 651 C C . ALA A 1 88 ? 31.581 -19.057 22.385 1.00 26.72 88 ALA A C 1
ATOM 652 O O . ALA A 1 88 ? 32.650 -18.463 22.196 1.00 27.67 88 ALA A O 1
ATOM 654 N N . LEU A 1 89 ? 31.018 -19.821 21.447 1.00 30.22 89 LEU A N 1
ATOM 655 C CA . LEU A 1 89 ? 31.637 -19.948 20.131 1.00 26.36 89 LEU A CA 1
ATOM 656 C C . LEU A 1 89 ? 31.530 -18.644 19.342 1.00 24.39 89 LEU A C 1
ATOM 657 O O . LEU A 1 89 ? 32.508 -18.192 18.729 1.00 24.83 89 LEU A O 1
ATOM 662 N N . LEU A 1 90 ? 30.343 -18.023 19.349 1.00 23.66 90 LEU A N 1
ATOM 663 C CA . LEU A 1 90 ? 30.184 -16.707 18.724 1.00 25.48 90 LEU A CA 1
ATOM 664 C C . LEU A 1 90 ? 31.191 -15.707 19.283 1.00 23.27 90 LEU A C 1
ATOM 665 O O . LEU A 1 90 ? 31.768 -14.906 18.535 1.00 23.52 90 LEU A O 1
ATOM 670 N N . ASP A 1 91 ? 31.410 -15.728 20.597 1.00 24.54 91 ASP A N 1
ATOM 671 C CA . ASP A 1 91 ? 32.358 -14.784 21.175 1.00 28.71 91 ASP A CA 1
ATOM 672 C C . ASP A 1 91 ? 33.758 -14.986 20.586 1.00 27.41 91 ASP A C 1
ATOM 673 O O . ASP A 1 91 ? 34.402 -14.034 20.132 1.00 27.57 91 ASP A O 1
ATOM 678 N N . LYS A 1 92 ? 34.238 -16.230 20.546 1.00 24.55 92 LYS A N 1
ATOM 679 C CA . LYS A 1 92 ? 35.557 -16.473 19.951 1.00 25.43 92 LYS A CA 1
ATOM 680 C C . LYS A 1 92 ? 35.593 -16.054 18.487 1.00 25.71 92 LYS A C 1
ATOM 681 O O . LYS A 1 92 ? 36.597 -15.499 18.020 1.00 27.61 92 LYS A O 1
ATOM 687 N N . GLN A 1 93 ? 34.493 -16.264 17.748 1.00 25.44 93 GLN A N 1
ATOM 688 C CA . GLN A 1 93 ? 34.465 -15.815 16.359 1.00 25.74 93 GLN A CA 1
ATOM 689 C C . GLN A 1 93 ? 34.569 -14.293 16.269 1.00 29.67 93 GLN A C 1
ATOM 690 O O . GLN A 1 93 ? 35.312 -13.761 15.427 1.00 29.16 93 GLN A O 1
ATOM 696 N N . CYS A 1 94 ? 33.822 -13.582 17.130 1.00 26.63 94 CYS A N 1
ATOM 697 C CA . CYS A 1 94 ? 33.863 -12.123 17.174 1.00 25.93 94 CYS A CA 1
ATOM 698 C C . CYS A 1 94 ? 35.265 -11.610 17.453 1.00 25.12 94 CYS A C 1
ATOM 699 O O . CYS A 1 94 ? 35.794 -10.779 16.704 1.00 28.82 94 CYS A O 1
ATOM 702 N N . ARG A 1 95 ? 35.878 -12.089 18.536 1.00 27.19 95 ARG A N 1
ATOM 703 C CA . ARG A 1 95 ? 37.214 -11.628 18.902 1.00 31.91 95 ARG A CA 1
ATOM 704 C C . ARG A 1 95 ? 38.250 -11.962 17.833 1.00 34.66 95 ARG A C 1
ATOM 705 O O . ARG A 1 95 ? 39.198 -11.190 17.623 1.00 32.25 95 ARG A O 1
ATOM 713 N N . ASN A 1 96 ? 38.091 -13.094 17.136 1.00 32.65 96 ASN A N 1
ATOM 714 C CA . ASN A 1 96 ? 39.055 -13.453 16.103 1.00 30.47 96 ASN A CA 1
ATOM 715 C C . ASN A 1 96 ? 39.057 -12.428 14.978 1.00 30.51 96 ASN A C 1
ATOM 716 O O . ASN A 1 96 ? 40.103 -12.146 14.381 1.00 31.17 96 ASN A O 1
ATOM 721 N N . LYS A 1 97 ? 37.887 -11.885 14.659 1.00 31.38 97 LYS A N 1
ATOM 722 C CA . LYS A 1 97 ? 37.710 -10.934 13.573 1.00 32.36 97 LYS A CA 1
ATOM 723 C C . LYS A 1 97 ? 37.715 -9.487 14.058 1.00 32.77 97 LYS A C 1
ATOM 724 O O . LYS A 1 97 ? 37.579 -8.572 13.236 1.00 29.94 97 LYS A O 1
ATOM 730 N N . LYS A 1 98 ? 37.843 -9.265 15.365 1.00 33.94 98 LYS A N 1
ATOM 731 C CA . LYS A 1 98 ? 37.741 -7.924 15.923 1.00 36.64 98 LYS A CA 1
ATOM 732 C C . LYS A 1 98 ? 36.442 -7.265 15.458 1.00 36.24 98 LYS A C 1
ATOM 733 O O . LYS A 1 98 ? 36.426 -6.139 14.952 1.00 37.25 98 LYS A O 1
ATOM 739 N N . LEU A 1 99 ? 35.346 -8.018 15.565 1.00 30.89 99 LEU A N 1
ATOM 740 C CA . LEU A 1 99 ? 34.017 -7.523 15.258 1.00 30.44 99 LEU A CA 1
ATOM 741 C C . LEU A 1 99 ? 33.179 -7.662 16.518 1.00 30.19 99 LEU A C 1
ATOM 742 O O . LEU A 1 99 ? 33.333 -8.628 17.271 1.00 33.30 99 LEU A O 1
ATOM 747 N N . GLY A 1 100 ? 32.336 -6.688 16.771 1.00 29.24 100 GLY A N 1
ATOM 748 C CA . GLY A 1 100 ? 31.499 -6.730 17.949 1.00 28.47 100 GLY A CA 1
ATOM 749 C C . GLY A 1 100 ? 30.193 -7.463 17.698 1.00 24.60 100 GLY A C 1
ATOM 750 O O . GLY A 1 100 ? 29.782 -7.635 16.555 1.00 21.73 100 GLY A O 1
ATOM 751 N N . ALA A 1 101 ? 29.573 -7.913 18.787 1.00 22.10 101 ALA A N 1
ATOM 752 C CA . ALA A 1 101 ? 28.235 -8.482 18.717 1.00 21.88 101 ALA A CA 1
ATOM 753 C C . ALA A 1 101 ? 27.498 -8.226 20.027 1.00 19.35 101 ALA A C 1
ATOM 754 O O . ALA A 1 101 ? 28.099 -8.205 21.103 1.00 20.32 101 ALA A O 1
ATOM 756 N N . ILE A 1 102 ? 26.177 -8.096 19.930 1.00 18.73 102 ILE A N 1
ATOM 757 C CA . ILE A 1 102 ? 25.324 -7.987 21.107 1.00 23.00 102 ILE A CA 1
ATOM 758 C C . ILE A 1 102 ? 24.236 -9.050 21.032 1.00 17.70 102 ILE A C 1
ATOM 759 O O . ILE A 1 102 ? 23.515 -9.128 20.032 1.00 17.78 102 ILE A O 1
ATOM 764 N N . VAL A 1 103 ? 24.119 -9.852 22.084 1.00 17.52 103 VAL A N 1
ATOM 765 C CA . VAL A 1 103 ? 23.027 -10.795 22.271 1.00 17.28 103 VAL A CA 1
ATOM 766 C C . VAL A 1 103 ? 22.307 -10.370 23.535 1.00 16.45 103 VAL A C 1
ATOM 767 O O . VAL A 1 103 ? 22.913 -10.396 24.612 1.00 17.83 103 VAL A O 1
ATOM 771 N N . ALA A 1 104 ? 21.036 -9.994 23.417 1.00 15.84 104 ALA A N 1
ATOM 772 C CA . ALA A 1 104 ? 20.255 -9.512 24.567 1.00 15.02 104 ALA A CA 1
ATOM 773 C C . ALA A 1 104 ? 18.967 -10.330 24.669 1.00 16.55 104 ALA A C 1
ATOM 774 O O . ALA A 1 104 ? 18.102 -10.221 23.776 1.00 16.52 104 ALA A O 1
ATOM 776 N N . PRO A 1 105 ? 18.794 -11.172 25.695 1.00 18.42 105 PRO A N 1
ATOM 777 C CA . PRO A 1 105 ? 17.486 -11.848 25.887 1.00 14.42 105 PRO A CA 1
ATOM 778 C C . PRO A 1 105 ? 16.361 -10.902 26.188 1.00 15.00 105 PRO A C 1
ATOM 779 O O . PRO A 1 105 ? 15.186 -11.310 26.072 1.00 13.35 105 PRO A O 1
ATOM 783 N N . ASN A 1 106 ? 16.678 -9.701 26.674 1.00 13.26 106 ASN A N 1
ATOM 784 C CA . ASN A 1 106 ? 15.670 -8.692 26.965 1.00 12.24 106 ASN A CA 1
ATOM 785 C C . ASN A 1 106 ? 16.254 -7.347 26.584 1.00 12.10 106 ASN A C 1
ATOM 786 O O . ASN A 1 106 ? 17.232 -6.905 27.208 1.00 12.17 106 ASN A O 1
ATOM 791 N N . PHE A 1 107 ? 15.666 -6.712 25.559 1.00 11.99 107 PHE A N 1
ATOM 792 C CA . PHE A 1 107 ? 16.169 -5.447 25.045 1.00 11.97 107 PHE A CA 1
ATOM 793 C C . PHE A 1 107 ? 15.476 -4.251 25.715 1.00 11.12 107 PHE A C 1
ATOM 794 O O . PHE A 1 107 ? 15.795 -3.109 25.375 1.00 11.06 107 PHE A O 1
ATOM 802 N N . SER A 1 108 ? 14.582 -4.491 26.679 1.00 10.51 108 SER A N 1
ATOM 803 C CA . SER A 1 108 ? 13.963 -3.383 27.442 1.00 9.69 108 SER A CA 1
ATOM 804 C C . SER A 1 108 ? 14.923 -2.866 28.524 1.00 9.61 108 SER A C 1
ATOM 805 O O . SER A 1 108 ? 15.261 -3.602 29.457 1.00 9.71 108 SER A O 1
ATOM 808 N N . VAL A 1 109 ? 15.328 -1.592 28.418 1.00 9.48 109 VAL A N 1
ATOM 809 C CA . VAL A 1 109 ? 16.131 -0.964 29.464 1.00 9.40 109 VAL A CA 1
ATOM 810 C C . VAL A 1 109 ? 15.405 -1.039 30.802 1.00 8.73 109 VAL A C 1
ATOM 811 O O . VAL A 1 109 ? 16.016 -1.329 31.842 1.00 8.85 109 VAL A O 1
ATOM 815 N N . GLY A 1 110 ? 14.094 -0.748 30.800 1.00 8.05 110 GLY A N 1
ATOM 816 C CA . GLY A 1 110 ? 13.346 -0.769 32.054 1.00 7.46 110 GLY A CA 1
ATOM 817 C C . GLY A 1 110 ? 13.337 -2.127 32.706 1.00 7.64 110 GLY A C 1
ATOM 818 O O . GLY A 1 110 ? 13.484 -2.249 33.922 1.00 7.50 110 GLY A O 1
ATOM 819 N N . ALA A 1 111 ? 13.167 -3.169 31.916 1.00 8.07 111 ALA A N 1
ATOM 820 C CA . ALA A 1 111 ? 13.138 -4.499 32.493 1.00 8.37 111 ALA A CA 1
ATOM 821 C C . ALA A 1 111 ? 14.505 -4.883 33.025 1.00 11.54 111 ALA A C 1
ATOM 822 O O . ALA A 1 111 ? 14.607 -5.465 34.103 1.00 9.04 111 ALA A O 1
ATOM 824 N N . VAL A 1 112 ? 15.559 -4.533 32.307 1.00 9.47 112 VAL A N 1
ATOM 825 C CA . VAL A 1 112 ? 16.902 -4.900 32.745 1.00 10.12 112 VAL A CA 1
ATOM 826 C C . VAL A 1 112 ? 17.304 -4.138 34.009 1.00 9.87 112 VAL A C 1
ATOM 827 O O . VAL A 1 112 ? 17.940 -4.715 34.914 1.00 10.25 112 VAL A O 1
ATOM 831 N N . LEU A 1 113 ? 16.904 -2.856 34.122 1.00 9.28 113 LEU A N 1
ATOM 832 C CA . LEU A 1 113 ? 17.181 -2.108 35.356 1.00 9.03 113 LEU A CA 1
ATOM 833 C C . LEU A 1 113 ? 16.353 -2.645 36.508 1.00 8.62 113 LEU A C 1
ATOM 834 O O . LEU A 1 113 ? 16.852 -2.778 37.621 1.00 9.15 113 LEU A O 1
ATOM 839 N N . MET A 1 114 ? 15.077 -3.010 36.242 1.00 5.92 114 MET A N 1
ATOM 840 C CA A MET A 1 114 ? 14.268 -3.670 37.258 0.50 8.15 114 MET A CA 1
ATOM 841 C CA B MET A 1 114 ? 14.279 -3.666 37.274 0.50 8.11 114 MET A CA 1
ATOM 842 C C . MET A 1 114 ? 15.001 -4.879 37.823 1.00 7.40 114 MET A C 1
ATOM 843 O O . MET A 1 114 ? 15.066 -5.087 39.038 1.00 6.79 114 MET A O 1
ATOM 852 N N . MET A 1 115 ? 15.580 -5.724 36.944 1.00 6.89 115 MET A N 1
ATOM 853 C CA A MET A 1 115 ? 16.264 -6.919 37.418 0.50 6.08 115 MET A CA 1
ATOM 854 C CA B MET A 1 115 ? 16.256 -6.916 37.429 0.50 5.93 115 MET A CA 1
ATOM 855 C C . MET A 1 115 ? 17.528 -6.564 38.197 1.00 7.62 115 MET A C 1
ATOM 856 O O . MET A 1 115 ? 17.833 -7.191 39.219 1.00 8.97 115 MET A O 1
ATOM 865 N N . LYS A 1 116 ? 18.254 -5.525 37.735 1.00 7.17 116 LYS A N 1
ATOM 866 C CA A LYS A 1 116 ? 19.469 -5.086 38.414 0.50 10.21 116 LYS A CA 1
ATOM 867 C CA B LYS A 1 116 ? 19.473 -5.102 38.421 0.50 10.20 116 LYS A CA 1
ATOM 868 C C . LYS A 1 116 ? 19.171 -4.637 39.837 1.00 9.33 116 LYS A C 1
ATOM 869 O O . LYS A 1 116 ? 19.839 -5.044 40.783 1.00 9.29 116 LYS A O 1
ATOM 880 N N . TYR A 1 117 ? 18.156 -3.800 40.002 1.00 8.80 117 TYR A N 1
ATOM 881 C CA . TYR A 1 117 ? 17.888 -3.235 41.318 1.00 7.00 117 TYR A CA 1
ATOM 882 C C . TYR A 1 117 ? 17.261 -4.285 42.228 1.00 9.33 117 TYR A C 1
ATOM 883 O O . TYR A 1 117 ? 17.482 -4.273 43.433 1.00 9.65 117 TYR A O 1
ATOM 892 N N . ALA A 1 118 ? 16.472 -5.191 41.667 1.00 5.98 118 ALA A N 1
ATOM 893 C CA . ALA A 1 118 ? 15.924 -6.285 42.466 1.00 6.06 118 ALA A CA 1
ATOM 894 C C . ALA A 1 118 ? 17.041 -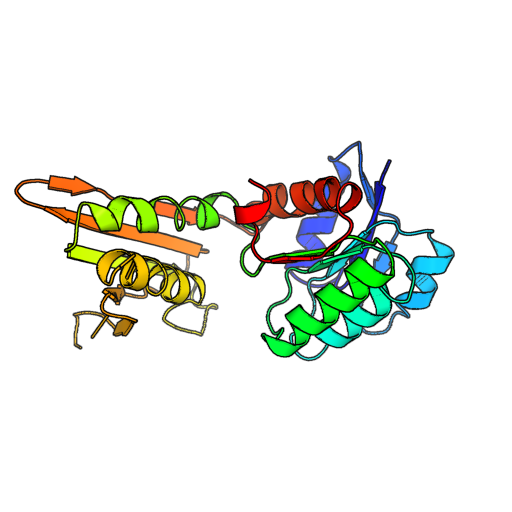7.147 43.047 1.00 6.69 118 ALA A C 1
ATOM 895 O O . ALA A 1 118 ? 17.004 -7.496 44.225 1.00 7.23 118 ALA A O 1
ATOM 897 N N . LYS A 1 119 ? 18.049 -7.490 42.229 1.00 9.97 119 LYS A N 1
ATOM 898 C CA . LYS A 1 119 ? 19.179 -8.269 42.715 1.00 11.86 119 LYS A CA 1
ATOM 899 C C . LYS A 1 119 ? 19.917 -7.526 43.823 1.00 7.50 119 LYS A C 1
ATOM 900 O O . LYS A 1 119 ? 20.310 -8.135 44.825 1.00 11.30 119 LYS A O 1
ATOM 906 N N . GLU A 1 120 ? 20.109 -6.216 43.669 1.00 7.65 120 GLU A N 1
ATOM 907 C CA . GLU A 1 120 ? 20.771 -5.441 44.715 1.00 9.07 120 GLU A CA 1
ATOM 908 C C . GLU A 1 120 ? 19.960 -5.423 46.009 1.00 8.49 120 GLU A C 1
ATOM 909 O O . GLU A 1 120 ? 20.495 -5.643 47.109 1.00 8.70 120 GLU A O 1
ATOM 915 N N . ALA A 1 121 ? 18.671 -5.125 45.896 1.00 6.94 121 ALA A N 1
ATOM 916 C CA . ALA A 1 121 ? 17.801 -5.010 47.066 1.00 7.15 121 ALA A CA 1
ATOM 917 C C . ALA A 1 121 ? 17.718 -6.309 47.848 1.00 8.89 121 ALA A C 1
ATOM 918 O O . ALA A 1 121 ? 17.519 -6.278 49.065 1.00 11.28 121 ALA A O 1
ATOM 920 N N . ALA A 1 122 ? 17.841 -7.464 47.169 1.00 7.77 122 ALA A N 1
ATOM 921 C CA . ALA A 1 122 ? 17.729 -8.761 47.836 1.00 10.01 122 ALA A CA 1
ATOM 922 C C . ALA A 1 122 ? 18.854 -8.987 48.862 1.00 12.18 122 ALA A C 1
ATOM 923 O O . ALA A 1 122 ? 18.767 -9.906 49.692 1.00 12.49 122 ALA A O 1
ATOM 925 N N . HIS A 1 123 ? 19.922 -8.208 48.797 1.00 11.30 123 HIS A N 1
ATOM 926 C CA . HIS A 1 123 ? 20.956 -8.254 49.838 1.00 13.25 123 HIS A CA 1
ATOM 927 C C . HIS A 1 123 ? 20.425 -7.724 51.163 1.00 17.78 123 HIS A C 1
ATOM 928 O O . HIS A 1 123 ? 20.931 -8.096 52.233 1.00 19.77 123 HIS A O 1
ATOM 935 N N . TYR A 1 124 ? 19.413 -6.853 51.126 1.00 11.14 124 TYR A N 1
ATOM 936 C CA . TYR A 1 124 ? 18.893 -6.232 52.338 1.00 10.43 124 TYR A CA 1
ATOM 937 C C . TYR A 1 124 ? 17.558 -6.821 52.773 1.00 18.11 124 TYR A C 1
ATOM 938 O O . TYR A 1 124 ? 17.316 -6.949 53.957 1.00 19.51 124 TYR A O 1
ATOM 947 N N . PHE A 1 125 ? 16.728 -7.265 51.842 1.00 13.90 125 PHE A N 1
ATOM 948 C CA . PHE A 1 125 ? 15.402 -7.816 52.124 1.00 14.88 125 PHE A CA 1
ATOM 949 C C . PHE A 1 125 ? 15.361 -9.266 51.667 1.00 16.92 125 PHE A C 1
ATOM 950 O O . PHE A 1 125 ? 15.155 -9.535 50.469 1.00 25.58 125 PHE A O 1
ATOM 958 N N . PRO A 1 126 ? 15.554 -10.226 52.564 1.00 22.78 126 PRO A N 1
ATOM 959 C CA . PRO A 1 126 ? 15.473 -11.630 52.158 1.00 29.00 126 PRO A CA 1
ATOM 960 C C . PRO A 1 126 ? 14.082 -12.066 51.748 1.00 23.99 126 PRO A C 1
ATOM 961 O O . PRO A 1 126 ? 13.987 -13.044 50.989 1.00 24.69 126 PRO A O 1
ATOM 965 N N . ASP A 1 127 ? 12.994 -11.395 52.199 1.00 15.92 127 ASP A N 1
ATOM 966 C CA . ASP A 1 127 ? 11.655 -11.868 51.832 1.00 10.06 127 ASP A CA 1
ATOM 967 C C . ASP A 1 127 ? 11.180 -11.120 50.591 1.00 8.06 127 ASP A C 1
ATOM 968 O O . ASP A 1 127 ? 11.088 -9.887 50.613 1.00 8.60 127 ASP A O 1
ATOM 973 N N . VAL A 1 128 ? 10.853 -11.852 49.535 1.00 7.08 128 VAL A N 1
ATOM 974 C CA . VAL A 1 128 ? 10.495 -11.220 48.258 1.00 6.18 128 VAL A CA 1
ATOM 975 C C . VAL A 1 128 ? 9.607 -12.187 47.471 1.00 6.86 128 VAL A C 1
ATOM 976 O O . VAL A 1 128 ? 9.773 -13.421 47.567 1.00 8.46 128 VAL A O 1
ATOM 980 N N . GLU A 1 129 ? 8.641 -11.629 46.713 1.00 5.12 129 GLU A N 1
ATOM 981 C CA . GLU A 1 129 ? 7.860 -12.394 45.733 1.00 4.91 129 GLU A CA 1
ATOM 982 C C . GLU A 1 129 ? 7.819 -11.613 44.435 1.00 4.46 129 GLU A C 1
ATOM 983 O O . GLU A 1 129 ? 8.084 -10.419 44.417 1.00 4.72 129 GLU A O 1
ATOM 989 N N . ILE A 1 130 ? 7.500 -12.287 43.338 1.00 4.38 130 ILE A N 1
ATOM 990 C CA . ILE A 1 130 ? 7.437 -11.636 42.029 1.00 4.04 130 ILE A CA 1
ATOM 991 C C . ILE A 1 130 ? 6.026 -11.810 41.491 1.00 5.25 130 ILE A C 1
ATOM 992 O O . ILE A 1 130 ? 5.478 -12.925 41.523 1.00 5.41 130 ILE A O 1
ATOM 997 N N . ILE A 1 131 ? 5.458 -10.744 40.950 1.00 4.10 131 ILE A N 1
ATOM 998 C CA . ILE A 1 131 ? 4.185 -10.803 40.246 1.00 4.22 131 ILE A CA 1
ATOM 999 C C . ILE A 1 131 ? 4.479 -10.378 38.817 1.00 5.97 131 ILE A C 1
ATOM 1000 O O . ILE A 1 131 ? 4.922 -9.253 38.592 1.00 6.12 131 ILE A O 1
ATOM 1005 N N . GLU A 1 132 ? 4.145 -11.206 37.851 1.00 3.02 132 GLU A N 1
ATOM 1006 C CA . GLU A 1 132 ? 4.307 -10.800 36.463 1.00 2.96 132 GLU A CA 1
ATOM 1007 C C . GLU A 1 132 ? 2.974 -10.962 35.758 1.00 6.57 132 GLU A C 1
ATOM 1008 O O . GLU A 1 132 ? 2.168 -11.821 36.130 1.00 5.49 132 GLU A O 1
ATOM 1014 N N . MET A 1 133 ? 2.698 -10.070 34.792 1.00 2.95 133 MET A N 1
ATOM 1015 C CA . MET A 1 133 ? 1.392 -10.017 34.139 1.00 5.11 133 MET A CA 1
ATOM 1016 C C . MET A 1 133 ? 1.607 -9.805 32.654 1.00 7.31 133 MET A C 1
ATOM 1017 O O . MET A 1 133 ? 2.371 -8.913 32.258 1.00 5.74 133 MET A O 1
ATOM 1022 N N . HIS A 1 134 ? 0.960 -10.620 31.823 1.00 5.38 134 HIS A N 1
ATOM 1023 C CA . HIS A 1 134 ? 1.165 -10.530 30.394 1.00 4.06 134 HIS A CA 1
ATOM 1024 C C . HIS A 1 134 ? -0.165 -10.706 29.695 1.00 6.95 134 HIS A C 1
ATOM 1025 O O . HIS A 1 134 ? -1.146 -11.180 30.282 1.00 5.82 134 HIS A O 1
ATOM 1032 N N . HIS A 1 135 ? -0.208 -10.257 28.445 1.00 8.31 135 HIS A N 1
ATOM 1033 C CA . HIS A 1 135 ? -1.370 -10.567 27.623 1.00 8.05 135 HIS A CA 1
ATOM 1034 C C . HIS A 1 135 ? -1.494 -12.080 27.469 1.00 11.40 135 HIS A C 1
ATOM 1035 O O . HIS A 1 135 ? -0.538 -12.830 27.613 1.00 10.83 135 HIS A O 1
ATOM 1042 N N . SER A 1 136 ? -2.694 -12.535 27.129 1.00 11.88 136 SER A N 1
ATOM 1043 C CA . SER A 1 136 ? -2.947 -13.964 27.102 1.00 12.27 136 SER A CA 1
ATOM 1044 C C . SER A 1 136 ? -2.155 -14.684 26.024 1.00 12.25 136 SER A C 1
ATOM 1045 O O . SER A 1 136 ? -1.951 -15.892 26.143 1.00 12.75 136 SER A O 1
ATOM 1048 N N . GLN A 1 137 ? -1.666 -13.975 25.003 1.00 13.11 137 GLN A N 1
ATOM 1049 C CA . GLN A 1 137 ? -0.835 -14.630 23.977 1.00 15.26 137 GLN A CA 1
ATOM 1050 C C . GLN A 1 137 ? 0.525 -15.093 24.512 1.00 17.18 137 GLN A C 1
ATOM 1051 O O . GLN A 1 137 ? 1.226 -15.864 23.837 1.00 16.46 137 GLN A O 1
ATOM 1057 N N . LYS A 1 138 ? 0.899 -14.693 25.726 1.00 12.59 138 LYS A N 1
ATOM 1058 C CA . LYS A 1 138 ? 2.122 -15.164 26.380 1.00 13.43 138 LYS A CA 1
ATOM 1059 C C . LYS A 1 138 ? 1.805 -16.494 27.024 1.00 16.59 138 LYS A C 1
ATOM 1060 O O . LYS A 1 138 ? 1.274 -16.552 28.133 1.00 19.48 138 LYS A O 1
ATOM 1066 N N . ILE A 1 139 ? 2.171 -17.563 26.340 1.00 15.78 139 ILE A N 1
ATOM 1067 C CA . ILE A 1 139 ? 1.755 -18.905 26.716 1.00 19.22 139 ILE A CA 1
ATOM 1068 C C . ILE A 1 139 ? 2.534 -19.412 27.921 1.00 16.40 139 ILE A C 1
ATOM 1069 O O . ILE A 1 139 ? 1.951 -19.977 28.850 1.00 23.90 139 ILE A O 1
ATOM 1074 N N . ASP A 1 140 ? 3.857 -19.254 27.902 1.00 16.19 140 ASP A N 1
ATOM 1075 C CA . ASP A 1 140 ? 4.720 -19.692 28.999 1.00 19.06 140 ASP A CA 1
ATOM 1076 C C . ASP A 1 140 ? 4.379 -18.961 30.281 1.00 16.18 140 ASP A C 1
ATOM 1077 O O . ASP A 1 140 ? 4.298 -17.731 30.264 1.00 13.33 140 ASP A O 1
ATOM 1082 N N . ALA A 1 141 ? 4.296 -19.702 31.410 1.00 11.06 141 ALA A N 1
ATOM 1083 C CA . ALA A 1 141 ? 4.212 -19.062 32.753 1.00 11.42 141 ALA A CA 1
ATOM 1084 C C . ALA A 1 141 ? 4.945 -19.963 33.740 1.00 14.71 141 ALA A C 1
ATOM 1085 O O . ALA A 1 141 ? 4.653 -21.169 33.784 1.00 17.77 141 ALA A O 1
ATOM 1087 N N . PRO A 1 142 ? 5.851 -19.441 34.548 1.00 12.60 142 PRO A N 1
ATOM 1088 C CA . PRO A 1 142 ? 6.275 -18.034 34.559 1.00 9.69 142 PRO A CA 1
ATOM 1089 C C . PRO A 1 142 ? 7.038 -17.578 33.330 1.00 8.84 142 PRO A C 1
ATOM 1090 O O . PRO A 1 142 ? 7.613 -18.407 32.585 1.00 12.24 142 PRO A O 1
ATOM 1094 N N . SER A 1 143 ? 7.082 -16.252 33.130 1.00 7.97 143 SER A N 1
ATOM 1095 C CA . SER A 1 143 ? 7.818 -15.683 32.001 1.00 9.40 143 SER A CA 1
ATOM 1096 C C . SER A 1 143 ? 9.326 -15.887 32.167 1.00 10.09 143 SER A C 1
ATOM 1097 O O . SER A 1 143 ? 9.841 -16.060 33.275 1.00 9.04 143 SER A O 1
ATOM 1100 N N . GLY A 1 144 ? 10.050 -15.901 31.040 1.00 11.77 144 GLY A N 1
ATOM 1101 C CA . GLY A 1 144 ? 11.493 -16.003 31.136 1.00 10.61 144 GLY A CA 1
ATOM 1102 C C . GLY A 1 144 ? 12.107 -14.890 31.965 1.00 13.73 144 GLY A C 1
ATOM 1103 O O . GLY A 1 144 ? 13.053 -15.109 32.708 1.00 9.80 144 GLY A O 1
ATOM 1104 N N . THR A 1 145 ? 11.560 -13.683 31.870 1.00 12.27 145 THR A N 1
ATOM 1105 C CA . THR A 1 145 ? 12.119 -12.571 32.651 1.00 10.00 145 THR A CA 1
ATOM 1106 C C . THR A 1 145 ? 11.905 -12.797 34.140 1.00 7.62 145 THR A C 1
ATOM 1107 O O . THR A 1 145 ? 12.800 -12.555 34.954 1.00 8.33 145 THR A O 1
ATOM 1111 N N . ALA A 1 146 ? 10.719 -13.280 34.518 1.00 6.63 146 ALA A N 1
ATOM 1112 C CA . ALA A 1 146 ? 10.505 -13.581 35.935 1.00 7.00 146 ALA A CA 1
ATOM 1113 C C . ALA A 1 146 ? 11.450 -14.683 36.429 1.00 6.85 146 ALA A C 1
ATOM 1114 O O . ALA A 1 146 ? 11.927 -14.635 37.561 1.00 5.76 146 ALA A O 1
ATOM 1116 N N . ILE A 1 147 ? 11.672 -15.714 35.623 1.00 8.28 147 ILE A N 1
ATOM 1117 C CA . ILE A 1 147 ? 12.572 -16.795 36.027 1.00 8.86 147 ILE A CA 1
ATOM 1118 C C . ILE A 1 147 ? 13.987 -16.256 36.196 1.00 8.06 147 ILE A C 1
ATOM 1119 O O . ILE A 1 147 ? 14.694 -16.596 37.156 1.00 9.93 147 ILE A O 1
ATOM 1124 N N . LYS A 1 148 ? 14.447 -15.420 35.241 1.00 8.81 148 LYS A N 1
ATOM 1125 C CA . LYS A 1 148 ? 15.798 -14.845 35.369 1.00 8.82 148 LYS A CA 1
ATOM 1126 C C . LYS A 1 148 ? 15.898 -13.957 36.594 1.00 8.84 148 LYS A C 1
ATOM 1127 O O . LYS A 1 148 ? 16.925 -13.944 37.288 1.00 10.70 148 LYS A O 1
ATOM 1133 N N . THR A 1 149 ? 14.854 -13.167 36.857 1.00 8.87 149 THR A N 1
ATOM 1134 C CA . THR A 1 149 ? 14.848 -12.319 38.044 1.00 6.10 149 THR A CA 1
ATOM 1135 C C . THR A 1 149 ? 15.012 -13.156 39.305 1.00 6.43 149 THR A C 1
ATOM 1136 O O . THR A 1 149 ? 15.812 -12.830 40.186 1.00 7.83 149 THR A O 1
ATOM 1140 N N . ALA A 1 150 ? 14.254 -14.246 39.405 1.00 8.44 150 ALA A N 1
ATOM 1141 C CA . ALA A 1 150 ? 14.359 -15.112 40.578 1.00 6.89 150 ALA A CA 1
ATOM 1142 C C . ALA A 1 150 ? 15.747 -15.710 40.674 1.00 8.25 150 ALA A C 1
ATOM 1143 O O . ALA A 1 150 ? 16.309 -15.786 41.755 1.00 10.11 150 ALA A O 1
ATOM 1145 N N . GLN A 1 151 ? 16.327 -16.111 39.545 1.00 13.12 151 GLN A N 1
ATOM 1146 C CA A GLN A 1 151 ? 17.693 -16.629 39.547 0.50 15.82 151 GLN A CA 1
ATOM 1147 C CA B GLN A 1 151 ? 17.689 -16.637 39.568 0.50 15.84 151 GLN A CA 1
ATOM 1148 C C . GLN A 1 151 ? 18.672 -15.619 40.135 1.00 15.40 151 GLN A C 1
ATOM 1149 O O . GLN A 1 151 ? 19.530 -15.962 40.957 1.00 15.15 151 GLN A O 1
ATOM 1160 N N . MET A 1 152 ? 18.553 -14.359 39.721 1.00 11.43 152 MET A N 1
ATOM 1161 C CA . MET A 1 152 ? 19.448 -13.322 40.208 1.00 11.76 152 MET A CA 1
ATOM 1162 C C . MET A 1 152 ? 19.271 -13.077 41.701 1.00 12.71 152 MET A C 1
ATOM 1163 O O . MET A 1 152 ? 20.250 -12.903 42.433 1.00 15.96 152 MET A O 1
ATOM 1168 N N . ILE A 1 153 ? 18.026 -13.017 42.152 1.00 10.31 153 ILE A N 1
ATOM 1169 C CA . ILE A 1 153 ? 17.722 -12.807 43.565 1.00 9.86 153 ILE A CA 1
ATOM 1170 C C . ILE A 1 153 ? 18.224 -13.984 44.396 1.00 16.09 153 ILE A C 1
ATOM 1171 O O . ILE A 1 153 ? 18.869 -13.814 45.449 1.00 15.61 153 ILE A O 1
ATOM 1176 N N . GLY A 1 154 ? 17.942 -15.205 43.935 1.00 18.22 154 GLY A N 1
ATOM 1177 C CA . GLY A 1 154 ? 18.406 -16.370 44.679 1.00 20.79 154 GLY A CA 1
ATOM 1178 C C . GLY A 1 154 ? 19.912 -16.402 44.829 1.00 24.76 154 GLY A C 1
ATOM 1179 O O . GLY A 1 154 ? 20.435 -16.768 45.891 1.00 27.43 154 GLY A O 1
ATOM 1180 N N . GLU A 1 155 ? 20.630 -15.996 43.777 1.00 25.52 155 GLU A N 1
ATOM 1181 C CA . GLU A 1 155 ? 22.089 -15.937 43.823 1.00 25.88 155 GLU A CA 1
ATOM 1182 C C . GLU A 1 155 ? 22.596 -14.922 44.845 1.00 26.97 155 GLU A C 1
ATOM 1183 O O . GLU A 1 155 ? 23.589 -15.176 45.554 1.00 28.84 155 GLU A O 1
ATOM 1189 N N . MET A 1 156 ? 21.971 -13.745 44.898 1.00 21.73 156 MET A N 1
ATOM 1190 C CA . MET A 1 156 ? 22.370 -12.729 45.872 1.00 21.05 156 MET A CA 1
ATOM 1191 C C . MET A 1 156 ? 22.162 -13.222 47.301 1.00 26.68 156 MET A C 1
ATOM 1192 O O . MET A 1 156 ? 23.040 -13.053 48.163 1.00 27.85 156 MET A O 1
ATOM 1197 N N . ARG A 1 157 ? 20.994 -13.823 47.585 1.00 31.87 157 ARG A N 1
ATOM 1198 C CA . ARG A 1 157 ? 20.749 -14.374 48.926 1.00 39.22 157 ARG A CA 1
ATOM 1199 C C . ARG A 1 157 ? 21.792 -15.418 49.298 1.00 41.73 157 ARG A C 1
ATOM 1200 O O . ARG A 1 157 ? 22.347 -15.403 50.402 1.00 44.81 157 ARG A O 1
ATOM 1208 N N . SER A 1 158 ? 22.011 -16.379 48.404 1.00 39.83 158 SER A N 1
ATOM 1209 C CA . SER A 1 158 ? 22.886 -17.501 48.704 1.00 44.03 158 SER A CA 1
ATOM 1210 C C . SER A 1 158 ? 24.315 -17.051 48.948 1.00 48.17 158 SER A C 1
ATOM 1211 O O . SER A 1 158 ? 25.054 -17.710 49.690 1.00 55.03 158 SER A O 1
ATOM 1214 N N . SER A 1 159 ? 24.723 -15.952 48.321 1.00 45.09 159 SER A N 1
ATOM 1215 C CA . SER A 1 159 ? 26.095 -15.466 48.358 1.00 43.51 159 SER A CA 1
ATOM 1216 C C . SER A 1 159 ? 26.631 -15.309 49.786 1.00 47.28 159 SER A C 1
ATOM 1217 O O . SER A 1 159 ? 25.865 -15.199 50.749 1.00 48.83 159 SER A O 1
ATOM 1220 N N . ARG A 1 168 ? -1.105 -23.371 47.024 1.00 54.01 168 ARG A N 1
ATOM 1221 C CA . ARG A 1 168 ? -1.369 -23.602 45.596 1.00 53.03 168 ARG A CA 1
ATOM 1222 C C . ARG A 1 168 ? -1.695 -22.253 44.958 1.00 44.72 168 ARG A C 1
ATOM 1223 O O . ARG A 1 168 ? -1.473 -22.018 43.774 1.00 49.51 168 ARG A O 1
ATOM 1231 N N . ALA A 1 169 ? -2.217 -21.364 45.788 1.00 27.96 169 ALA A N 1
ATOM 1232 C CA . ALA A 1 169 ? -2.283 -19.947 45.475 1.00 20.88 169 ALA A CA 1
ATOM 1233 C C . ALA A 1 169 ? -0.945 -19.265 45.679 1.00 16.98 169 ALA A C 1
ATOM 1234 O O . ALA A 1 169 ? -0.796 -18.076 45.342 1.00 10.83 169 ALA A O 1
ATOM 1236 N N . ARG A 1 170 ? 0.059 -19.988 46.198 1.00 10.43 170 ARG A N 1
ATOM 1237 C CA . ARG A 1 170 ? 1.249 -19.296 46.657 1.00 10.57 170 ARG A CA 1
ATOM 1238 C C . ARG A 1 170 ? 2.303 -19.184 45.578 1.00 13.37 170 ARG A C 1
ATOM 1239 O O . ARG A 1 170 ? 3.448 -18.847 45.898 1.00 11.70 170 ARG A O 1
ATOM 1247 N N . GLY A 1 171 ? 1.943 -19.436 44.307 1.00 10.81 171 GLY A N 1
ATOM 1248 C CA . GLY A 1 171 ? 2.874 -19.157 43.226 1.00 10.86 171 GLY A CA 1
ATOM 1249 C C . GLY A 1 171 ? 3.771 -20.350 42.943 1.00 13.39 171 GLY A C 1
ATOM 1250 O O . GLY A 1 171 ? 3.729 -21.387 43.610 1.00 14.84 171 GLY A O 1
ATOM 1251 N N . GLU A 1 172 ? 4.607 -20.193 41.925 1.00 9.78 172 GLU A N 1
ATOM 1252 C CA . GLU A 1 172 ? 5.567 -21.219 41.550 1.00 12.74 172 GLU A CA 1
ATOM 1253 C C . GLU A 1 172 ? 6.916 -20.773 42.081 1.00 13.40 172 GLU A C 1
ATOM 1254 O O . GLU A 1 172 ? 7.403 -19.700 41.732 1.00 11.04 172 GLU A O 1
ATOM 1260 N N . ILE A 1 173 ? 7.538 -21.596 42.898 1.00 10.56 173 ILE A N 1
ATOM 1261 C CA . ILE A 1 173 ? 8.844 -21.239 43.427 1.00 13.35 173 ILE A CA 1
ATOM 1262 C C . ILE A 1 173 ? 9.922 -21.506 42.373 1.00 17.76 173 ILE A C 1
ATOM 1263 O O . ILE A 1 173 ? 10.036 -22.630 41.848 1.00 16.17 173 ILE A O 1
ATOM 1268 N N . LYS A 1 174 ? 10.742 -20.481 42.080 1.00 10.34 174 LYS A N 1
ATOM 1269 C CA . LYS A 1 174 ? 11.891 -20.601 41.180 1.00 11.21 174 LYS A CA 1
ATOM 1270 C C . LYS A 1 174 ? 13.107 -20.085 41.930 1.00 14.67 174 LYS A C 1
ATOM 1271 O O . LYS A 1 174 ? 13.109 -18.937 42.384 1.00 12.96 174 LYS A O 1
ATOM 1277 N N . ASN A 1 175 ? 14.117 -20.951 42.114 1.00 16.19 175 ASN A N 1
ATOM 1278 C CA . ASN A 1 175 ? 15.276 -20.618 42.937 1.00 14.79 175 ASN A CA 1
ATOM 1279 C C . ASN A 1 175 ? 14.874 -19.930 44.239 1.00 15.85 175 ASN A C 1
ATOM 1280 O O . ASN A 1 175 ? 15.514 -18.966 44.671 1.00 15.48 175 ASN A O 1
ATOM 1285 N N . GLY A 1 176 ? 13.848 -20.456 44.916 1.00 10.61 176 GLY A N 1
ATOM 1286 C CA . GLY A 1 176 ? 13.478 -19.983 46.222 1.00 11.86 176 GLY A CA 1
ATOM 1287 C C . GLY A 1 176 ? 12.437 -18.885 46.239 1.00 10.98 176 GLY A C 1
ATOM 1288 O O . GLY A 1 176 ? 11.954 -18.546 47.323 1.00 9.30 176 GLY A O 1
ATOM 1289 N N . ILE A 1 177 ? 12.075 -18.328 45.091 1.00 9.50 177 ILE A N 1
ATOM 1290 C CA . ILE A 1 177 ? 11.248 -17.121 45.054 1.00 8.50 177 ILE A CA 1
ATOM 1291 C C . ILE A 1 177 ? 9.889 -17.462 44.461 1.00 6.64 177 ILE A C 1
ATOM 1292 O O . ILE A 1 177 ? 9.818 -17.883 43.303 1.00 7.84 177 ILE A O 1
ATOM 1297 N N . PRO A 1 178 ? 8.779 -17.184 45.146 1.00 6.71 178 PRO A N 1
ATOM 1298 C CA . PRO A 1 178 ? 7.455 -17.393 44.532 1.00 5.51 178 PRO A CA 1
ATOM 1299 C C . PRO A 1 178 ? 7.230 -16.422 43.368 1.00 6.63 178 PRO A C 1
ATOM 1300 O O . PRO A 1 178 ? 7.500 -15.204 43.470 1.00 6.64 178 PRO A O 1
ATOM 1304 N N . ILE A 1 179 ? 6.779 -16.970 42.251 1.00 5.04 179 ILE A N 1
ATOM 1305 C CA . ILE A 1 179 ? 6.352 -16.158 41.094 1.00 4.37 179 ILE A CA 1
ATOM 1306 C C . ILE A 1 179 ? 4.873 -16.400 40.826 1.00 7.66 179 ILE A C 1
ATOM 1307 O O . ILE A 1 179 ? 4.424 -17.549 40.737 1.00 6.88 179 ILE A O 1
ATOM 1312 N N . HIS A 1 180 ? 4.113 -15.321 40.673 1.00 3.89 180 HIS A N 1
ATOM 1313 C CA . HIS A 1 180 ? 2.699 -15.363 40.341 1.00 3.81 180 HIS A CA 1
ATOM 1314 C C . HIS A 1 180 ? 2.521 -14.796 38.935 1.00 8.20 180 HIS A C 1
ATOM 1315 O O . HIS A 1 180 ? 3.052 -13.731 38.627 1.00 5.47 180 HIS A O 1
ATOM 1322 N N . SER A 1 181 ? 1.725 -15.469 38.105 1.00 4.29 181 SER A N 1
ATOM 1323 C CA . SER A 1 181 ? 1.629 -15.129 36.687 1.00 6.32 181 SER A CA 1
ATOM 1324 C C . SER A 1 181 ? 0.177 -14.829 36.347 1.00 6.47 181 SER A C 1
ATOM 1325 O O . SER A 1 181 ? -0.678 -15.727 36.452 1.00 7.80 181 SER A O 1
ATOM 1328 N N . ILE A 1 182 ? -0.099 -13.580 35.943 1.00 5.07 182 ILE A N 1
ATOM 1329 C CA A ILE A 1 182 ? -1.441 -13.126 35.576 0.50 3.91 182 ILE A CA 1
ATOM 1330 C CA B ILE A 1 182 ? -1.434 -13.115 35.571 0.50 3.99 182 ILE A CA 1
ATOM 1331 C C . ILE A 1 182 ? -1.496 -13.067 34.054 1.00 7.34 182 ILE A C 1
ATOM 1332 O O . ILE A 1 182 ? -0.548 -12.615 33.427 1.00 6.43 182 ILE A O 1
ATOM 1341 N N . ARG A 1 183 ? -2.603 -13.530 33.442 1.00 4.16 183 ARG A N 1
ATOM 1342 C CA . ARG A 1 183 ? -2.718 -13.501 31.971 1.00 4.43 183 ARG A CA 1
ATOM 1343 C C . ARG A 1 183 ? -4.082 -12.903 31.633 1.00 8.21 183 ARG A C 1
ATOM 1344 O O . 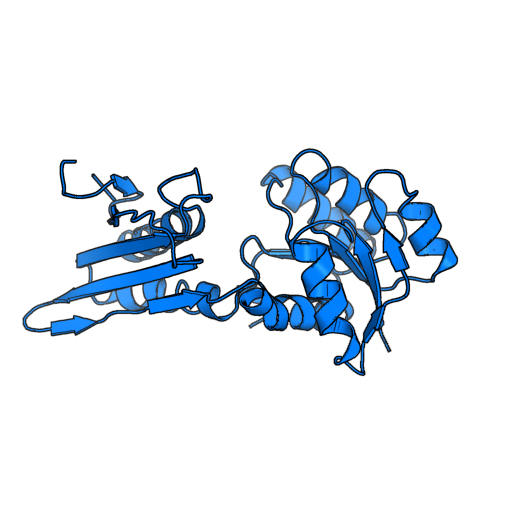ARG A 1 183 ? -5.108 -13.571 31.815 1.00 9.76 183 ARG A O 1
ATOM 1352 N N . LEU A 1 184 ? -4.117 -11.651 31.151 1.00 4.69 184 LEU A N 1
ATOM 1353 C CA . LEU A 1 184 ? -5.392 -10.953 30.961 1.00 5.19 184 LEU A CA 1
ATOM 1354 C C . LEU A 1 184 ? -5.319 -10.121 29.696 1.00 6.76 184 LEU A C 1
ATOM 1355 O O . LEU A 1 184 ? -4.251 -9.537 29.405 1.00 5.86 184 LEU A O 1
ATOM 1360 N N . PRO A 1 185 ? -6.407 -10.036 28.929 1.00 6.36 185 PRO A N 1
ATOM 1361 C CA A PRO A 1 185 ? -6.462 -9.056 27.842 0.50 8.75 185 PRO A CA 1
ATOM 1362 C CA B PRO A 1 185 ? -6.430 -9.062 27.838 0.50 8.74 185 PRO A CA 1
ATOM 1363 C C . PRO A 1 185 ? -6.209 -7.673 28.404 1.00 9.22 185 PRO A C 1
ATOM 1364 O O . PRO A 1 185 ? -6.559 -7.384 29.548 1.00 9.02 185 PRO A O 1
ATOM 1371 N N . GLY A 1 186 ? -5.642 -6.794 27.580 1.00 5.41 186 GLY A N 1
ATOM 1372 C CA . GLY A 1 186 ? -5.423 -5.432 28.025 1.00 7.24 186 GLY A CA 1
ATOM 1373 C C . GLY A 1 186 ? -4.004 -5.194 28.536 1.00 10.08 186 GLY A C 1
ATOM 1374 O O . GLY A 1 186 ? -3.512 -4.086 28.458 1.00 19.27 186 GLY A O 1
ATOM 1375 N N . LEU A 1 187 ? -3.331 -6.229 28.993 1.00 6.84 187 LEU A N 1
ATOM 1376 C CA . LEU A 1 187 ? -1.942 -6.101 29.449 1.00 8.09 187 LEU A CA 1
ATOM 1377 C C . LEU A 1 187 ? -0.976 -6.322 28.290 1.00 9.71 187 LEU A C 1
ATOM 1378 O O . LEU A 1 187 ? -1.339 -6.875 27.243 1.00 10.08 187 LEU A O 1
ATOM 1383 N N . PHE A 1 188 ? 0.285 -5.904 28.491 1.00 5.58 188 PHE A N 1
ATOM 1384 C CA . PHE A 1 188 ? 1.320 -6.277 27.530 1.00 5.45 188 PHE A CA 1
ATOM 1385 C C . PHE A 1 188 ? 2.384 -7.054 28.274 1.00 6.25 188 PHE A C 1
ATOM 1386 O O . PHE A 1 188 ? 2.389 -8.302 28.237 1.00 7.96 188 PHE A O 1
ATOM 1394 N N . SER A 1 189 ? 3.289 -6.373 28.991 1.00 3.98 189 SER A N 1
ATOM 1395 C CA . SER A 1 189 ? 4.318 -7.112 29.702 1.00 3.39 189 SER A CA 1
ATOM 1396 C C . SER A 1 189 ? 4.678 -6.344 30.965 1.00 4.81 189 SER A C 1
ATOM 1397 O O . SER A 1 189 ? 5.170 -5.204 30.888 1.00 10.80 189 SER A O 1
ATOM 1400 N N . HIS A 1 190 ? 4.400 -6.935 32.128 1.00 3.85 190 HIS A N 1
ATOM 1401 C CA . HIS A 1 190 ? 4.531 -6.195 33.376 1.00 3.14 190 HIS A CA 1
ATOM 1402 C C . HIS A 1 190 ? 5.182 -7.077 34.416 1.00 3.72 190 HIS A C 1
ATOM 1403 O O . HIS A 1 190 ? 4.929 -8.294 34.459 1.00 5.94 190 HIS A O 1
ATOM 1410 N N . GLN A 1 191 ? 5.976 -6.462 35.307 1.00 3.32 191 GLN A N 1
ATOM 1411 C CA . GLN A 1 191 ? 6.485 -7.278 36.401 1.00 3.35 191 GLN A CA 1
ATOM 1412 C C . GLN A 1 191 ? 6.728 -6.382 37.613 1.00 3.46 191 GLN A C 1
ATOM 1413 O O . GLN A 1 191 ? 7.284 -5.283 37.484 1.00 5.43 191 GLN A O 1
ATOM 1419 N N . SER A 1 192 ? 6.356 -6.887 38.786 1.00 3.37 192 SER A N 1
ATOM 1420 C CA . SER A 1 192 ? 6.583 -6.195 40.071 1.00 4.22 192 SER A CA 1
ATOM 1421 C C . SER A 1 192 ? 7.351 -7.133 40.982 1.00 5.57 192 SER A C 1
ATOM 1422 O O . SER A 1 192 ? 6.916 -8.266 41.225 1.00 6.22 192 SER A O 1
ATOM 1425 N N . VAL A 1 193 ? 8.486 -6.671 41.488 1.00 3.96 193 VAL A N 1
ATOM 1426 C CA . VAL A 1 193 ? 9.233 -7.431 42.472 1.00 4.13 193 VAL A CA 1
ATOM 1427 C C . VAL A 1 193 ? 8.971 -6.724 43.803 1.00 4.26 193 VAL A C 1
ATOM 1428 O O . VAL A 1 193 ? 9.297 -5.534 43.940 1.00 4.51 193 VAL A O 1
ATOM 1432 N N . ILE A 1 194 ? 8.398 -7.443 44.762 1.00 4.20 194 ILE A N 1
ATOM 1433 C CA . ILE A 1 194 ? 7.950 -6.878 46.032 1.00 4.38 194 ILE A CA 1
ATOM 1434 C C . ILE A 1 194 ? 8.790 -7.469 47.154 1.00 4.65 194 ILE A C 1
ATOM 1435 O O . ILE A 1 194 ? 8.745 -8.667 47.381 1.00 4.99 194 ILE A O 1
ATOM 1440 N N . PHE A 1 195 ? 9.542 -6.613 47.850 1.00 5.01 195 PHE A N 1
ATOM 1441 C CA . PHE A 1 195 ? 10.372 -6.968 48.993 1.00 7.42 195 PHE A CA 1
ATOM 1442 C C 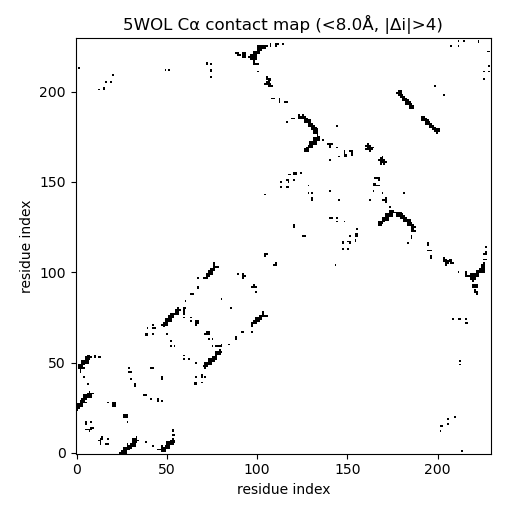. PHE A 1 195 ? 9.636 -6.567 50.250 1.00 5.96 195 PHE A C 1
ATOM 1443 O O . PHE A 1 195 ? 9.044 -5.492 50.303 1.00 5.67 195 PHE A O 1
ATOM 1451 N N . GLY A 1 196 ? 9.693 -7.398 51.288 1.00 6.35 196 GLY A N 1
ATOM 1452 C CA . GLY A 1 196 ? 9.033 -7.076 52.543 1.00 6.51 196 GLY A CA 1
ATOM 1453 C C . GLY A 1 196 ? 9.991 -7.115 53.711 1.00 9.29 196 GLY A C 1
ATOM 1454 O O . GLY A 1 196 ? 10.912 -7.922 53.744 1.00 11.20 196 GLY A O 1
ATOM 1455 N N . SER A 1 197 ? 9.719 -6.271 54.691 1.00 6.96 197 SER A N 1
ATOM 1456 C CA . SER A 1 197 ? 10.464 -6.201 55.937 1.00 9.51 197 SER A CA 1
ATOM 1457 C C . SER A 1 197 ? 9.518 -5.722 57.021 1.00 7.96 197 SER A C 1
ATOM 1458 O O . SER A 1 197 ? 8.400 -5.300 56.743 1.00 7.88 197 SER A O 1
ATOM 1461 N N . ASN A 1 198 ? 10.035 -5.649 58.267 1.00 16.16 198 ASN A N 1
ATOM 1462 C CA . ASN A 1 198 ? 9.333 -5.062 59.393 1.00 19.63 198 ASN A CA 1
ATOM 1463 C C . ASN A 1 198 ? 8.748 -3.723 59.019 1.00 9.35 198 ASN A C 1
ATOM 1464 O O . ASN A 1 198 ? 9.498 -2.803 58.700 1.00 20.95 198 ASN A O 1
ATOM 1469 N N . GLY A 1 199 ? 7.426 -3.631 58.933 1.00 8.47 199 GLY A N 1
ATOM 1470 C CA . GLY A 1 199 ? 6.800 -2.340 58.746 1.00 9.64 199 GLY A CA 1
ATOM 1471 C C . GLY A 1 199 ? 6.904 -1.689 57.372 1.00 6.44 199 GLY A C 1
ATOM 1472 O O . GLY A 1 199 ? 6.456 -0.541 57.238 1.00 6.51 199 GLY A O 1
ATOM 1473 N N . GLU A 1 200 ? 7.400 -2.369 56.342 1.00 6.39 200 GLU A N 1
ATOM 1474 C CA . GLU A 1 200 ? 7.493 -1.692 55.040 1.00 6.33 200 GLU A CA 1
ATOM 1475 C C . GLU A 1 200 ? 7.682 -2.679 53.884 1.00 8.70 200 GLU A C 1
ATOM 1476 O O . GLU A 1 200 ? 8.117 -3.818 54.058 1.00 6.22 200 GLU A O 1
ATOM 1482 N N . THR A 1 201 ? 7.329 -2.216 52.673 1.00 5.52 201 THR A N 1
ATOM 1483 C CA . THR A 1 201 ? 7.698 -2.943 51.473 1.00 5.67 201 THR A CA 1
ATOM 1484 C C . THR A 1 201 ? 8.441 -2.019 50.517 1.00 5.46 201 THR A C 1
ATOM 1485 O O . THR A 1 201 ? 8.267 -0.795 50.543 1.00 5.37 201 THR A O 1
ATOM 1489 N N . LEU A 1 202 ? 9.203 -2.639 49.610 1.00 5.85 202 LEU A N 1
ATOM 1490 C CA . LEU A 1 202 ? 9.811 -1.907 48.490 1.00 5.74 202 LEU A CA 1
ATOM 1491 C C . LEU A 1 202 ? 9.430 -2.672 47.228 1.00 5.53 202 LEU A C 1
ATOM 1492 O O . LEU A 1 202 ? 9.697 -3.873 47.143 1.00 5.62 202 LEU A O 1
ATOM 1497 N N . THR A 1 203 ? 8.807 -1.998 46.246 1.00 5.32 203 THR A N 1
ATOM 1498 C CA . THR A 1 203 ? 8.373 -2.633 44.997 1.00 5.18 203 THR A CA 1
ATOM 1499 C C . THR A 1 203 ? 9.126 -2.018 43.827 1.00 5.49 203 THR A C 1
ATOM 1500 O O . THR A 1 203 ? 9.158 -0.787 43.708 1.00 5.58 203 THR A O 1
ATOM 1504 N N . ILE A 1 204 ? 9.726 -2.852 42.987 1.00 5.72 204 ILE A N 1
ATOM 1505 C CA A ILE A 1 204 ? 10.389 -2.435 41.751 0.55 6.06 204 ILE A CA 1
ATOM 1506 C CA B ILE A 1 204 ? 10.365 -2.404 41.761 0.45 6.05 204 ILE A CA 1
ATOM 1507 C C . ILE A 1 204 ? 9.511 -2.954 40.629 1.00 5.87 204 ILE A C 1
ATOM 1508 O O . ILE A 1 204 ? 9.367 -4.176 40.470 1.00 5.84 204 ILE A O 1
ATOM 1517 N N . ARG A 1 205 ? 8.934 -2.051 39.850 1.00 5.82 205 ARG A N 1
ATOM 1518 C CA . ARG A 1 205 ? 7.891 -2.460 38.899 1.00 5.65 205 ARG A CA 1
ATOM 1519 C C . ARG A 1 205 ? 8.178 -1.941 37.495 1.00 6.00 205 ARG A C 1
ATOM 1520 O O . ARG A 1 205 ? 8.371 -0.737 37.315 1.00 6.17 205 ARG A O 1
ATOM 1528 N N . HIS A 1 206 ? 8.203 -2.838 36.513 1.00 6.18 206 HIS A N 1
ATOM 1529 C CA . HIS A 1 206 ? 8.383 -2.449 35.112 1.00 6.57 206 HIS A CA 1
ATOM 1530 C C . HIS A 1 206 ? 7.058 -2.627 34.385 1.00 6.43 206 HIS A C 1
ATOM 1531 O O . HIS A 1 206 ? 6.450 -3.702 34.490 1.00 6.26 206 HIS A O 1
ATOM 1538 N N . ASP A 1 207 ? 6.636 -1.638 33.591 1.00 6.60 207 ASP A N 1
ATOM 1539 C CA . ASP A 1 207 ? 5.422 -1.741 32.791 1.00 6.60 207 ASP A CA 1
ATOM 1540 C C . ASP A 1 207 ? 5.817 -1.527 31.337 1.00 7.17 207 ASP A C 1
ATOM 1541 O O . ASP A 1 207 ? 6.067 -0.394 30.935 1.00 7.88 207 ASP A O 1
ATOM 1546 N N . GLY A 1 208 ? 5.855 -2.597 30.582 1.00 7.40 208 GLY A N 1
ATOM 1547 C CA . GLY A 1 208 ? 6.097 -2.547 29.137 1.00 8.00 208 GLY A CA 1
ATOM 1548 C C . GLY A 1 208 ? 4.750 -2.366 28.496 1.00 14.72 208 GLY A C 1
ATOM 1549 O O . GLY A 1 208 ? 3.889 -3.240 28.619 1.00 16.93 208 GLY A O 1
ATOM 1550 N N . MET A 1 209 ? 4.534 -1.215 27.869 1.00 11.56 209 MET A N 1
ATOM 1551 C CA . MET A 1 209 ? 3.249 -0.912 27.249 1.00 15.27 209 MET A CA 1
ATOM 1552 C C . MET A 1 209 ? 3.050 -1.504 25.861 1.00 15.70 209 MET A C 1
ATOM 1553 O O . MET A 1 209 ? 1.956 -1.954 25.520 1.00 18.57 209 MET A O 1
ATOM 1558 N N . ASP A 1 210 ? 4.109 -1.499 25.062 1.00 13.78 210 ASP A N 1
ATOM 1559 C CA . ASP A 1 210 ? 4.043 -2.071 23.715 1.00 13.05 210 ASP A CA 1
ATOM 1560 C C . ASP A 1 210 ? 5.453 -2.385 23.271 1.00 14.10 210 ASP A C 1
ATOM 1561 O O . ASP A 1 210 ? 6.404 -2.186 24.028 1.00 15.06 210 ASP A O 1
ATOM 1566 N N . ARG A 1 211 ? 5.608 -2.839 22.010 1.00 15.91 211 ARG A N 1
ATOM 1567 C CA . ARG A 1 211 ? 6.951 -3.234 21.596 1.00 15.47 211 ARG A CA 1
ATOM 1568 C C . ARG A 1 211 ? 7.919 -2.064 21.443 1.00 16.42 211 ARG A C 1
ATOM 1569 O O . ARG A 1 211 ? 9.124 -2.305 21.272 1.00 18.61 211 ARG A O 1
ATOM 1577 N N . ASN A 1 212 ? 7.471 -0.806 21.515 1.00 13.54 212 ASN A N 1
ATOM 1578 C CA . ASN A 1 212 ? 8.467 0.256 21.537 1.00 16.89 212 ASN A CA 1
ATOM 1579 C C . ASN A 1 212 ? 9.335 0.190 22.787 1.00 12.30 212 ASN A C 1
ATOM 1580 O O . ASN A 1 212 ? 10.368 0.881 22.852 1.00 19.13 212 ASN A O 1
ATOM 1585 N N . CYS A 1 213 ? 8.914 -0.582 23.804 1.00 14.01 213 CYS A N 1
ATOM 1586 C CA . CYS A 1 213 ? 9.698 -0.639 25.033 1.00 14.01 213 CYS A CA 1
ATOM 1587 C C . CYS A 1 213 ? 11.097 -1.174 24.808 1.00 12.35 213 CYS A C 1
ATOM 1588 O O . CYS A 1 213 ? 11.986 -0.897 25.621 1.00 14.35 213 CYS A O 1
ATOM 1591 N N . THR A 1 214 ? 11.346 -1.903 23.720 1.00 15.40 214 THR A N 1
ATOM 1592 C CA . THR A 1 214 ? 12.690 -2.411 23.484 1.00 13.24 214 THR A CA 1
ATOM 1593 C C . THR A 1 214 ? 13.533 -1.500 22.600 1.00 15.53 214 THR A C 1
ATOM 1594 O O . THR A 1 214 ? 14.720 -1.770 22.420 1.00 13.18 214 THR A O 1
ATOM 1598 N N . MET A 1 215 ? 12.970 -0.428 22.048 1.00 12.97 215 MET A N 1
ATOM 1599 C CA . MET A 1 215 ? 13.720 0.291 21.020 1.00 18.64 215 MET A CA 1
ATOM 1600 C C . MET A 1 215 ? 14.928 1.051 21.547 1.00 15.57 215 MET A C 1
ATOM 1601 O O . MET A 1 215 ? 15.974 1.034 20.881 1.00 17.29 215 MET A O 1
ATOM 1606 N N . PRO A 1 216 ? 14.855 1.745 22.694 1.00 13.59 216 PRO A N 1
ATOM 1607 C CA . PRO A 1 216 ? 16.080 2.403 23.170 1.00 16.44 216 PRO A CA 1
ATOM 1608 C C . PRO A 1 216 ? 17.200 1.404 23.421 1.00 18.00 216 PRO A C 1
ATOM 1609 O O . PRO A 1 216 ? 18.374 1.698 23.163 1.00 17.03 216 PRO A O 1
ATOM 1613 N N . GLY A 1 217 ? 16.864 0.212 23.912 1.00 14.26 217 GLY A N 1
ATOM 1614 C CA . GLY A 1 217 ? 17.888 -0.810 24.085 1.00 14.57 217 GLY A CA 1
ATOM 1615 C C . GLY A 1 217 ? 18.473 -1.291 22.759 1.00 17.64 217 GLY A C 1
ATOM 1616 O O . GLY A 1 217 ? 19.688 -1.498 22.646 1.00 17.08 217 GLY A O 1
ATOM 1617 N N . ILE A 1 218 ? 17.617 -1.471 21.748 1.00 14.62 218 ILE A N 1
ATOM 1618 C CA . ILE A 1 218 ? 18.070 -1.952 20.431 1.00 15.38 218 ILE A CA 1
ATOM 1619 C C . ILE A 1 218 ? 18.968 -0.932 19.770 1.00 19.38 218 ILE A C 1
ATOM 1620 O O . ILE A 1 218 ? 20.042 -1.265 19.261 1.00 17.19 218 ILE A O 1
ATOM 1625 N N . PHE A 1 219 ? 18.532 0.342 19.756 1.00 19.97 219 PHE A N 1
ATOM 1626 C CA . PHE A 1 219 ? 19.302 1.362 19.049 1.00 21.09 219 PHE A CA 1
ATOM 1627 C C . PHE A 1 219 ? 20.592 1.687 19.775 1.00 19.06 219 PHE A C 1
ATOM 1628 O O . PHE A 1 219 ? 21.606 1.984 19.137 1.00 23.97 219 PHE A O 1
ATOM 1636 N N . MET A 1 220 ? 20.581 1.500 21.091 1.00 21.22 220 MET A N 1
ATOM 1637 C CA . MET A 1 220 ? 21.775 1.693 21.897 1.00 18.63 220 MET A CA 1
ATOM 1638 C C . MET A 1 220 ? 22.778 0.625 21.460 1.00 22.74 220 MET A C 1
ATOM 1639 O O . MET A 1 220 ? 23.944 0.927 21.208 1.00 22.18 220 MET A O 1
ATOM 1644 N N . ALA A 1 221 ? 22.318 -0.624 21.372 1.00 23.42 221 ALA A N 1
ATOM 1645 C CA . ALA A 1 221 ? 23.173 -1.718 20.926 1.00 17.78 221 ALA A CA 1
ATOM 1646 C C . ALA A 1 221 ? 23.740 -1.466 19.531 1.00 18.50 221 ALA A C 1
ATOM 1647 O O . ALA A 1 221 ? 24.900 -1.777 19.268 1.00 25.73 221 ALA A O 1
ATOM 1649 N N . CYS A 1 222 ? 22.936 -0.943 18.610 1.00 26.29 222 CYS A N 1
ATOM 1650 C CA . CYS A 1 222 ? 23.449 -0.632 17.282 1.00 25.67 222 CYS A CA 1
ATOM 1651 C C . CYS A 1 222 ? 24.634 0.315 17.354 1.00 27.56 222 CYS A C 1
ATOM 1652 O O . CYS A 1 222 ? 25.573 0.210 16.558 1.00 27.25 222 CYS A O 1
ATOM 1655 N N . ARG A 1 223 ? 24.598 1.257 18.301 1.00 27.64 223 ARG A N 1
ATOM 1656 C CA . ARG A 1 223 ? 25.696 2.202 18.441 1.00 24.17 223 ARG A CA 1
ATOM 1657 C C . ARG A 1 223 ? 26.865 1.579 19.179 1.00 24.38 223 ARG A C 1
ATOM 1658 O O . ARG A 1 223 ? 28.002 1.663 18.717 1.00 31.57 223 ARG A O 1
ATOM 1666 N N . LYS A 1 224 ? 26.616 0.946 20.320 1.00 24.79 224 LYS A N 1
ATOM 1667 C CA . LYS A 1 224 ? 27.743 0.423 21.083 1.00 25.10 224 LYS A CA 1
ATOM 1668 C C . LYS A 1 224 ? 28.468 -0.712 20.356 1.00 30.97 224 LYS A C 1
ATOM 1669 O O . LYS A 1 224 ? 29.674 -0.905 20.563 1.00 32.27 224 LYS A O 1
ATOM 1675 N N . VAL A 1 225 ? 27.771 -1.463 19.495 1.00 24.46 225 VAL A N 1
ATOM 1676 C CA . VAL A 1 225 ? 28.417 -2.612 18.871 1.00 21.35 225 VAL A CA 1
ATOM 1677 C C . VAL A 1 225 ? 29.547 -2.173 17.938 1.00 22.64 225 VAL A C 1
ATOM 1678 O O . VAL A 1 225 ? 30.462 -2.954 17.661 1.00 28.64 225 VAL A O 1
ATOM 1682 N N . MET A 1 226 ? 29.516 -0.928 17.466 1.00 29.78 226 MET A N 1
ATOM 1683 C CA . MET A 1 226 ? 30.611 -0.396 16.654 1.00 32.03 226 MET A CA 1
ATOM 1684 C C . MET A 1 226 ? 31.902 -0.226 17.444 1.00 37.57 226 MET A C 1
ATOM 1685 O O . MET A 1 226 ? 32.994 -0.274 16.862 1.00 43.77 226 MET A O 1
ATOM 1690 N N . GLU A 1 227 ? 31.808 0.012 18.748 1.00 34.91 227 GLU A N 1
ATOM 1691 C CA . GLU A 1 227 ? 32.974 0.253 19.585 1.00 37.45 227 GLU A CA 1
ATOM 1692 C C . GLU A 1 227 ? 33.465 -1.008 20.264 1.00 40.47 227 GLU A C 1
ATOM 1693 O O . GLU A 1 227 ? 34.297 -0.932 21.170 1.00 45.04 227 GLU A O 1
ATOM 1699 N N . LEU A 1 228 ? 32.955 -2.163 19.860 1.00 39.17 228 LEU A N 1
ATOM 1700 C CA . LEU A 1 228 ? 33.269 -3.423 20.499 1.00 37.52 228 LEU A CA 1
ATOM 1701 C C . LEU A 1 228 ? 34.015 -4.335 19.539 1.00 35.99 228 LEU A C 1
ATOM 1702 O O . LEU A 1 228 ? 33.776 -4.314 18.329 1.00 41.71 228 LEU A O 1
ATOM 1707 N N . ASP A 1 229 ? 34.925 -5.140 20.088 1.00 36.16 229 ASP A N 1
ATOM 1708 C CA . ASP A 1 229 ? 35.638 -6.162 19.323 1.00 36.73 229 ASP A CA 1
ATOM 1709 C C . ASP A 1 229 ? 35.455 -7.538 19.959 1.00 33.53 229 ASP A C 1
ATOM 1710 O O . ASP A 1 229 ? 36.349 -8.377 19.940 1.00 31.74 229 ASP A O 1
ATOM 1715 N N . TYR A 1 230 ? 34.287 -7.767 20.539 1.00 30.19 230 TYR A N 1
ATOM 1716 C CA . TYR A 1 230 ? 33.978 -8.998 21.241 1.00 27.81 230 TYR A CA 1
ATOM 1717 C C . TYR A 1 230 ? 32.465 -9.016 21.393 1.00 22.55 230 TYR A C 1
ATOM 1718 O O . TYR A 1 230 ? 31.790 -8.052 21.023 1.00 27.78 230 TYR A O 1
ATOM 1727 N N . LEU A 1 231 ? 31.931 -10.104 21.944 1.00 22.00 231 LEU A N 1
ATOM 1728 C CA . LEU A 1 231 ? 30.490 -10.266 22.106 1.00 27.26 231 LEU A CA 1
ATOM 1729 C C . LEU A 1 231 ? 30.081 -9.834 23.510 1.00 26.93 231 LEU A C 1
ATOM 1730 O O . LEU A 1 231 ? 30.723 -10.224 24.491 1.00 29.79 231 LEU A O 1
ATOM 1735 N N . VAL A 1 232 ? 28.998 -9.067 23.607 1.00 20.76 232 VAL A N 1
ATOM 1736 C CA . VAL A 1 232 ? 28.420 -8.703 24.894 1.00 21.01 232 VAL A CA 1
ATOM 1737 C C . VAL A 1 232 ? 27.094 -9.435 25.033 1.00 19.47 232 VAL A C 1
ATOM 1738 O O . VAL A 1 232 ? 26.243 -9.379 24.132 1.00 17.96 232 VAL A O 1
ATOM 1742 N N . TYR A 1 233 ? 26.934 -10.150 26.136 1.00 17.29 233 TYR A N 1
ATOM 1743 C CA . TYR A 1 233 ? 25.703 -10.861 26.430 1.00 16.53 233 TYR A CA 1
ATOM 1744 C C . TYR A 1 233 ? 24.967 -10.129 27.543 1.00 21.05 233 TYR A C 1
ATOM 1745 O O . TYR A 1 233 ? 25.487 -10.034 28.655 1.00 23.24 233 TYR A O 1
ATOM 1754 N N . GLY A 1 234 ? 23.742 -9.675 27.260 1.00 20.63 234 GLY A N 1
ATOM 1755 C CA . GLY A 1 234 ? 22.925 -9.029 28.289 1.00 15.25 234 GLY A CA 1
ATOM 1756 C C . GLY A 1 234 ? 22.947 -7.529 28.139 1.00 19.26 234 GLY A C 1
ATOM 1757 O O . GLY A 1 234 ? 24.021 -6.918 28.146 1.00 20.78 234 GLY A O 1
ATOM 1758 N N . LEU A 1 235 ? 21.770 -6.915 27.991 1.00 18.62 235 LEU A N 1
ATOM 1759 C CA . LEU A 1 235 ? 21.722 -5.472 27.784 1.00 16.15 235 LEU A CA 1
ATOM 1760 C C . LEU A 1 235 ? 22.325 -4.734 28.966 1.00 18.45 235 LEU A C 1
ATOM 1761 O O . LEU A 1 235 ? 22.868 -3.636 28.800 1.00 22.18 235 LEU A O 1
ATOM 1766 N N . GLU A 1 236 ? 22.302 -5.344 30.150 1.00 18.27 236 GLU A N 1
ATOM 1767 C CA . GLU A 1 236 ? 22.812 -4.649 31.333 1.00 22.14 236 GLU A CA 1
ATOM 1768 C C . GLU A 1 236 ? 24.296 -4.332 31.212 1.00 23.82 236 GLU A C 1
ATOM 1769 O O . GLU A 1 236 ? 24.785 -3.400 31.864 1.00 21.69 236 GLU A O 1
ATOM 1775 N N . ASN A 1 237 ? 25.016 -5.063 30.360 1.00 23.77 237 ASN A N 1
ATOM 1776 C CA . ASN A 1 237 ? 26.438 -4.826 30.193 1.00 24.51 237 ASN A CA 1
ATOM 1777 C C . ASN A 1 237 ? 26.743 -3.717 29.207 1.00 27.44 237 ASN A C 1
ATOM 1778 O O . ASN A 1 237 ? 27.920 -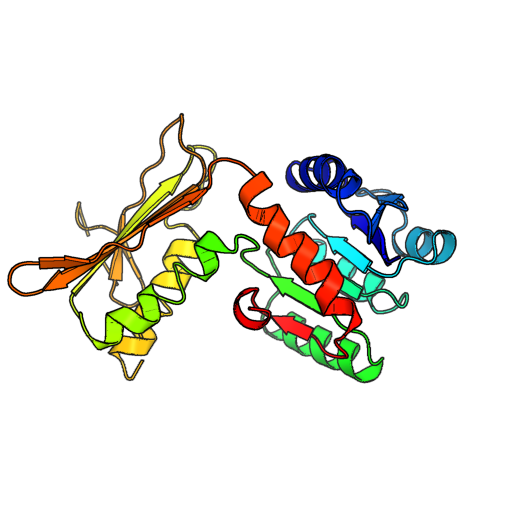3.395 29.000 1.00 30.39 237 ASN A O 1
ATOM 1783 N N . LEU A 1 238 ? 25.731 -3.101 28.611 1.00 17.56 238 LEU A N 1
ATOM 1784 C CA . LEU A 1 238 ? 25.975 -1.870 27.875 1.00 21.84 238 LEU A CA 1
ATOM 1785 C C . LEU A 1 238 ? 25.658 -0.636 28.688 1.00 29.43 238 LEU A C 1
ATOM 1786 O O . LEU A 1 238 ? 25.930 0.478 28.223 1.00 30.83 238 LEU A O 1
ATOM 1791 N N . LEU A 1 239 ? 25.044 -0.810 29.854 1.00 26.70 239 LEU A N 1
ATOM 1792 C CA . LEU A 1 239 ? 24.523 0.306 30.618 1.00 28.66 239 LEU A CA 1
ATOM 1793 C C . LEU A 1 239 ? 25.600 0.939 31.483 1.00 38.37 239 LEU A C 1
ATOM 1794 O O . LEU A 1 239 ? 26.642 0.320 31.708 1.00 42.49 239 LEU A O 1
#

Sequence (230 aa):
AINVIINGINGKMGRVVKENITAQSDLELVSGTGRQDDLAKTIQTTHADVVIDFTTPQSVFHNAEIIIQQSGARPVIGTTGLTLEQIALLDKQCRNKKLGAIVAPNFSVGAVLMMMMKKYAKEAAHYFPDVEIIEMHHSQKIDAPSGTAIKTAQQMIGEMRSSRARGEIKNGIPIHSIIRLPPGLFSHQSVIFGSNGETLTIIRHDGMDRNCTMPGIFMACRKVMELDYLVYGLENLL

InterPro domains:
  IPR000846 Dihydrodipicolinate reductase, N-terminal [PF01113] (3-107)
  IPR022663 Dihydrodipicolinate reductase, C-terminal [PF05173] (110-239)
  IPR022664 Dihydrodipicolinate reductase, conserved site [PS01298] (129-146)
  IPR023940 Dihydrodipicolinate reductase [MF_00102] (3-239)
  IPR023940 Dihydrodipicolinate reductase [PIRSF000161] (2-239)
  IPR023940 Dihydrodipicolinate reductase [PTHR20836] (36-239)
  IPR023940 Dihydrodipicolinate reductase [TIGR00036] (39-239)
  IPR036291 NAD(P)-binding domain superfamily [SSF51735] (3-133)

Organism: Coxiella burnetii (strain RSA 493 / Nine Mile phase I) (NCBI:txid227377)

Solvent-accessible surface area: 12112 Å² total; per-residue (Å²): 119,24,38,0,0,0,9,13,22,105,33,143,36,0,146,22,0,108,126,42,3,114,85,41,114,58,7,99,56,48,30,30,4,16,218,173,81,83,17,34,139,22,4,100,100,27,141,9,40,0,0,0,0,33,45,54,84,174,44,2,33,114,20,0,44,68,0,3,154,24,30,0,51,0,0,1,10,13,86,43,27,57,146,125,51,19,52,74,1,37,128,55,0,125,128,91,144,15,0,0,0,6,1,77,33,6,4,35,33,3,5,51,5,16,97,98,0,69,92,12,4,117,159,38,83,96,9,50,0,54,0,41,16,40,51,131,64,152,102,59,12,2,47,36,0,63,95,0,0,78,31,0,11,102,46,97,98,112,270,95,145,33,86,120,63,95,41,0,17,4,41,44,54,59,98,114,85,40,39,31,18,7,13,0,56,1,21,56,152,83,102,97,78,66,34,135,25,60,0,143,69,65,70,38,21,8,81,0,0,5,36,0,0,86,79,0,58,138,31,59,73,18,14,102,2,1,81,96,21,109

Foldseek 3Di:
DAEEEEEQCVDPLNVVLVVPCVPVVVYDDQYYHYDPDDVLVSCVVRVHAEYEYAHELVCQLVVLVSQLVSPHEYEYQYDHDDPVSQVVSQVSLLVSLFEYEYAPALFPLLQVLLVVLLVCLLPFVAKAKEKEAEQVQPDPPDPSRLVSLVSSLVSVVCVCQADARSRHHYHYHYHPPAHIKMWMWGDDVPDIDIRIDGDHDSCSNNVSSVLCSVVSRVGRGYDYHSVVSD

Nearest PDB structures (foldseek):
  5wol-assembly1_A  TM=1.004E+00  e=5.991E-51  Coxiella burnetii RSA 493
  5z2e-assembly1_A  TM=9.408E-01  e=2.174E-30  Paenisporosarcina sp. TG-14
  5tek-assembly1_A  TM=9.458E-01  e=7.411E-30  Mycobacterium tuberculosis H37Ra
  1yl5-assembly1_A  TM=9.444E-01  e=2.527E-29  Mycobacterium tuberculosis
  1c3v-assembly1_A  TM=8.995E-01  e=1.101E-28  Mycobacterium tuberculosis